Protein AF-A0AA36IHM7-F1 (afdb_monomer_lite)

Organism: NCBI:txid2562239

InterPro domains:
  IPR002048 EF-hand domain [PS50222] (142-177)
  IPR011992 EF-hand domain pair [SSF47473] (140-311)
  IPR018247 EF-Hand 1, calcium-binding site [PS00018] (155-167)

Foldseek 3Di:
DDPPDPPPAPDDDDDDDDDDDPPDDDDPDDDDDDDDDDDDDDDDDDDDDDDDDDDDDDDDDDDDDDDPDDPDDDDDDDDDDDDDDDDDDDPPPPPPVVVVVLVVLLVLLLQLLCCLQVVDRDDDDPVCVVVVLVVQQADDLVSLLSLLVLVCQLPVVPLQWHFPCSQLVSQVPDPSSNVSSVSNCVNQPPPVVPPPDPPGSIHHPLNSRCSNRVNHDPVSSVVSVVSSVLSNCVVQFDDQFAADDPVVLVVLVVLVVVQPPVPPQKHALVSCPVSVNDDPVVSVVLCVPQVPVNPNIDGSLSSQLVSPDARHDSDPPDQWGQHPVRWIKGFWWADDDPDIDTGIHTPVVCVSCCVVRVTDD

Radius of gyration: 31.57 Å; chains: 1; bounding box: 84×69×86 Å

pLDDT: mean 78.58, std 24.58, range [28.08, 98.38]

Sequence (361 aa):
MCGTTLKSFTSATPRPHFEVDFERHYRPSSRRRKEREQGASPSRTSSKHINVSQAESPRGREGSRQTTTRLTAVSLPSPRDRARGKDFGRDLDSGEALKDDDEARRREACESLRTLVLGSSVEHSPEKEKEWIAQHRRGTEEEVETFCHCWCQMDVDADGDVDLDEFAGFFSKRKVDRLLGLRCVRYLMPRAGQAGGQAKAAVTKEEMMRLMWPHATTEDMDYMCTVFDHGRLRAIEVQPPKMLPRKRRNELLKCFDEMDRQNLGLVPYSDLIPAGVADQNMVKVLRDKYDKDSTGNFDKNAFLEMMAPLGYRAHPSVSRVVCKDGKEVRLVQWSKDHLHFEGWLSGRHYEKLKATYGFPE

Structure (mmCIF, N/CA/C/O backbone):
data_AF-A0AA36IHM7-F1
#
_entry.id   AF-A0AA36IHM7-F1
#
loop_
_atom_site.group_PDB
_atom_site.id
_atom_site.type_symbol
_atom_site.label_atom_id
_atom_site.label_alt_id
_atom_site.label_comp_id
_atom_site.label_asym_id
_atom_site.label_entity_id
_atom_site.label_seq_id
_atom_site.pdbx_PDB_ins_code
_atom_site.Cartn_x
_atom_site.Cartn_y
_atom_site.Cartn_z
_atom_site.occupancy
_atom_site.B_iso_or_equiv
_atom_site.auth_seq_id
_atom_site.auth_comp_id
_atom_site.auth_asym_id
_atom_site.auth_atom_id
_atom_site.pdbx_PDB_model_num
ATOM 1 N N . MET A 1 1 ? -34.054 3.169 40.473 1.00 33.09 1 MET A N 1
ATOM 2 C CA . MET A 1 1 ? -34.363 2.076 39.526 1.00 33.09 1 MET A CA 1
ATOM 3 C C . MET A 1 1 ? -34.809 2.695 38.205 1.00 33.09 1 MET A C 1
ATOM 5 O O . MET A 1 1 ? -35.988 2.970 38.039 1.00 33.09 1 MET A O 1
ATOM 9 N N . CYS A 1 2 ? -33.873 2.990 37.299 1.00 33.06 2 CYS A N 1
ATOM 10 C CA . CYS A 1 2 ? -34.186 3.434 35.936 1.00 33.06 2 CYS A CA 1
ATOM 11 C C . CYS A 1 2 ? -34.023 2.232 35.002 1.00 33.06 2 CYS A C 1
ATOM 13 O O . CYS A 1 2 ? -32.910 1.812 34.712 1.00 33.06 2 CYS A O 1
ATOM 15 N N . GLY A 1 3 ? -35.143 1.630 34.601 1.00 34.72 3 GLY A N 1
ATOM 16 C CA . GLY A 1 3 ? -35.192 0.437 33.755 1.00 34.72 3 GLY A CA 1
ATOM 17 C C . GLY A 1 3 ? -35.092 0.748 32.262 1.00 34.72 3 GLY A C 1
ATOM 18 O O . GLY A 1 3 ? -35.997 0.396 31.510 1.00 34.72 3 GLY A O 1
ATOM 19 N N . THR A 1 4 ? -34.014 1.386 31.808 1.00 38.53 4 THR A N 1
ATOM 20 C CA . THR A 1 4 ? -33.692 1.443 30.373 1.00 38.53 4 THR A CA 1
ATOM 21 C C . THR A 1 4 ? -32.928 0.182 29.993 1.00 38.53 4 THR A C 1
ATOM 23 O O . THR A 1 4 ? -31.716 0.086 30.140 1.00 38.53 4 THR A O 1
ATOM 26 N N . THR A 1 5 ? -33.670 -0.829 29.552 1.00 40.38 5 THR A N 1
ATOM 27 C CA . THR A 1 5 ? -33.124 -2.103 29.086 1.00 40.38 5 THR A CA 1
ATOM 28 C C . THR A 1 5 ? -32.370 -1.907 27.770 1.00 40.38 5 THR A C 1
ATOM 30 O O . THR A 1 5 ? -32.958 -1.585 26.740 1.00 40.38 5 THR A O 1
ATOM 33 N N . LEU A 1 6 ? -31.063 -2.174 27.787 1.00 44.66 6 LEU A N 1
ATOM 34 C CA . LEU A 1 6 ? -30.143 -2.171 26.639 1.00 44.66 6 LEU A CA 1
ATOM 35 C C . LEU A 1 6 ? -30.390 -3.335 25.644 1.00 44.66 6 LEU A C 1
ATOM 37 O O . LEU A 1 6 ? -29.486 -3.778 24.942 1.00 44.66 6 LEU A O 1
ATOM 41 N N . LYS A 1 7 ? -31.618 -3.869 25.578 1.00 43.97 7 LYS A N 1
ATOM 42 C CA . LYS A 1 7 ? -31.957 -5.117 24.866 1.00 43.97 7 LYS A CA 1
ATOM 43 C C . LYS A 1 7 ? -32.088 -4.983 23.341 1.00 43.97 7 LYS A C 1
ATOM 45 O O . LYS A 1 7 ? -32.361 -5.975 22.678 1.00 43.97 7 LYS A O 1
ATOM 50 N N . SER A 1 8 ? -31.893 -3.802 22.756 1.00 37.00 8 SER A N 1
ATOM 51 C CA . SER A 1 8 ? -32.096 -3.580 21.313 1.00 37.00 8 SER A CA 1
ATOM 52 C C . SER A 1 8 ? -30.832 -3.672 20.446 1.00 37.00 8 SER A C 1
ATOM 54 O O . SER A 1 8 ? -30.910 -3.384 19.253 1.00 37.00 8 SER A O 1
ATOM 56 N N . PHE A 1 9 ? -29.675 -4.081 20.985 1.00 43.66 9 PHE A N 1
ATOM 57 C CA . PHE A 1 9 ? -28.399 -3.961 20.262 1.00 43.66 9 PHE A CA 1
ATOM 58 C C . PHE A 1 9 ? -27.784 -5.245 19.668 1.00 43.66 9 PHE A C 1
ATOM 60 O O . PHE A 1 9 ? -26.789 -5.115 18.959 1.00 43.66 9 PHE A O 1
ATOM 67 N N . THR A 1 10 ? -28.345 -6.451 19.850 1.00 37.66 10 THR A N 1
ATOM 68 C CA . THR A 1 10 ? -27.622 -7.699 19.483 1.00 37.66 10 THR A CA 1
ATOM 69 C C . THR A 1 10 ? -28.331 -8.714 18.573 1.00 37.66 10 THR A C 1
ATOM 71 O O . THR A 1 10 ? -27.758 -9.768 18.315 1.00 37.66 10 THR A O 1
ATOM 74 N N . SER A 1 11 ? -29.498 -8.435 17.979 1.00 34.78 11 SER A N 1
ATOM 75 C CA . SER A 1 11 ? -30.131 -9.384 17.036 1.00 34.78 11 SER A CA 1
ATOM 76 C C . SER A 1 11 ? -30.071 -8.920 15.573 1.00 34.78 11 SER A C 1
ATOM 78 O O . SER A 1 11 ? -31.078 -8.517 14.991 1.00 34.78 11 SER A O 1
ATOM 80 N N . ALA A 1 12 ? -28.892 -8.992 14.956 1.00 33.34 12 ALA A N 1
ATOM 81 C CA . ALA A 1 12 ? -28.772 -9.021 13.498 1.00 33.34 12 ALA A CA 1
ATOM 82 C C . ALA A 1 12 ? -28.274 -10.411 13.088 1.00 33.34 12 ALA A C 1
ATOM 84 O O . ALA A 1 12 ? -27.084 -10.706 13.156 1.00 33.34 12 ALA A O 1
ATOM 85 N N . THR A 1 13 ? -29.203 -11.282 12.696 1.00 36.09 13 THR A N 1
ATOM 86 C CA . THR A 1 13 ? -28.890 -12.533 12.000 1.00 36.09 13 THR A CA 1
ATOM 87 C C . THR A 1 13 ? -28.148 -12.226 10.691 1.00 36.09 13 THR A C 1
ATOM 89 O O . THR A 1 13 ? -28.481 -11.243 10.018 1.00 36.09 13 THR A O 1
ATOM 92 N N . PRO A 1 14 ? -27.142 -13.032 10.307 1.00 32.44 14 PRO A N 1
ATOM 93 C CA . PRO A 1 14 ? -26.397 -12.815 9.073 1.00 32.44 14 PRO A CA 1
ATOM 94 C C . PRO A 1 14 ? -27.340 -12.949 7.870 1.00 32.44 14 PRO A C 1
ATOM 96 O O . PRO A 1 14 ? -27.973 -13.985 7.668 1.00 32.44 14 PRO A O 1
ATOM 99 N N . ARG A 1 15 ? -27.465 -11.876 7.079 1.00 34.03 15 ARG A N 1
ATOM 100 C CA . ARG A 1 15 ? -28.175 -11.917 5.795 1.00 34.03 15 ARG A CA 1
ATOM 101 C C . ARG A 1 15 ? -27.312 -12.664 4.770 1.00 34.03 15 ARG A C 1
ATOM 103 O O . ARG A 1 15 ? -26.104 -12.430 4.750 1.00 34.03 15 ARG A O 1
ATOM 110 N N . PRO A 1 16 ? -27.903 -13.507 3.904 1.00 30.12 16 PRO A N 1
ATOM 111 C CA . PRO A 1 16 ? -27.169 -14.139 2.818 1.00 30.12 16 PRO A CA 1
ATOM 112 C C . PRO A 1 16 ? -26.578 -13.068 1.893 1.00 30.12 16 PRO A C 1
ATOM 114 O O . PRO A 1 16 ? -27.253 -12.117 1.488 1.00 30.12 16 PRO A O 1
ATOM 117 N N . HIS A 1 17 ? -25.284 -13.220 1.637 1.00 32.84 17 HIS A N 1
ATOM 118 C CA . HIS A 1 17 ? -24.440 -12.311 0.879 1.00 32.84 17 HIS A CA 1
ATOM 119 C C . HIS A 1 17 ? -24.797 -12.404 -0.612 1.00 32.84 17 HIS A C 1
ATOM 121 O O . HIS A 1 17 ? -24.557 -13.431 -1.240 1.00 32.84 17 HIS A O 1
ATOM 127 N N . PHE A 1 18 ? -25.382 -11.347 -1.178 1.00 29.69 18 PHE A N 1
ATOM 128 C CA . PHE A 1 18 ? -25.436 -11.170 -2.630 1.00 29.69 18 PHE A CA 1
ATOM 129 C C . PHE A 1 18 ? -24.104 -10.561 -3.074 1.00 29.69 18 PHE A C 1
ATOM 131 O O . PHE A 1 18 ? -23.756 -9.463 -2.639 1.00 29.69 18 PHE A O 1
ATOM 138 N N . GLU A 1 19 ? -23.354 -11.284 -3.907 1.00 28.08 19 GLU A N 1
ATOM 139 C CA . GLU A 1 19 ? -22.200 -10.744 -4.629 1.00 28.08 19 GLU A CA 1
ATOM 140 C C . GLU A 1 19 ? -22.645 -9.541 -5.464 1.00 28.08 19 GLU A C 1
ATOM 142 O O . GLU A 1 19 ? -23.445 -9.659 -6.392 1.00 28.08 19 GLU A O 1
ATOM 147 N N . VAL A 1 20 ? -22.146 -8.361 -5.098 1.00 32.25 20 VAL A N 1
ATOM 148 C CA . VAL A 1 20 ? -22.249 -7.164 -5.926 1.00 32.25 20 VAL A CA 1
ATOM 149 C C . VAL A 1 20 ? -20.953 -7.071 -6.713 1.00 32.25 20 VAL A C 1
ATOM 151 O O . VAL A 1 20 ? -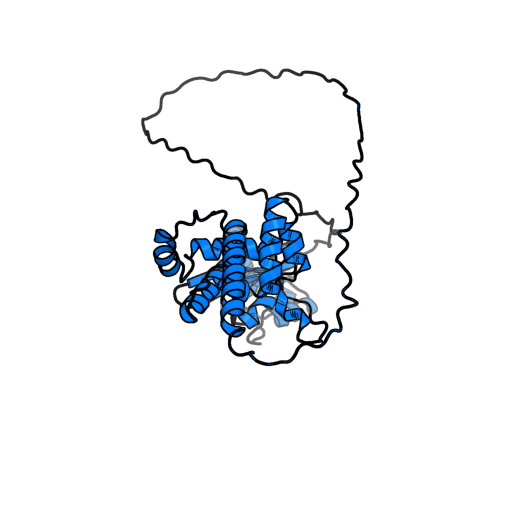19.900 -6.754 -6.163 1.00 32.25 20 VAL A O 1
ATOM 154 N N . ASP A 1 21 ? -21.066 -7.387 -7.994 1.00 31.94 21 ASP A N 1
ATOM 155 C CA . ASP A 1 21 ? -20.002 -7.357 -8.986 1.00 31.94 21 ASP A CA 1
ATOM 156 C C . ASP A 1 21 ? -19.483 -5.914 -9.160 1.00 31.94 21 ASP A C 1
ATOM 158 O O . ASP A 1 21 ? -20.173 -5.032 -9.685 1.00 31.94 21 ASP A O 1
ATOM 162 N N . PHE A 1 22 ? -18.292 -5.636 -8.620 1.00 32.12 22 PHE A N 1
ATOM 163 C CA . PHE A 1 22 ? -17.720 -4.285 -8.503 1.00 32.12 22 PHE A CA 1
ATOM 164 C C . PHE A 1 22 ? -16.892 -3.869 -9.737 1.00 32.12 22 PHE A C 1
ATOM 166 O O . PHE A 1 22 ? -16.253 -2.817 -9.741 1.00 32.12 22 PHE A O 1
ATOM 173 N N . GLU A 1 23 ? -16.917 -4.662 -10.810 1.00 34.34 23 GLU A N 1
ATOM 174 C CA . GLU A 1 23 ? -15.925 -4.612 -11.891 1.00 34.34 23 GLU A CA 1
ATOM 175 C C . GLU A 1 23 ? -16.139 -3.545 -12.987 1.00 34.34 23 GLU A C 1
ATOM 177 O O . GLU A 1 23 ? -15.442 -3.559 -13.999 1.00 34.34 23 GLU A O 1
ATOM 182 N N . ARG A 1 24 ? -17.085 -2.596 -12.862 1.00 32.41 24 ARG A N 1
ATOM 183 C CA . ARG A 1 24 ? -17.490 -1.783 -14.040 1.00 32.41 24 ARG A CA 1
ATOM 184 C C . ARG A 1 24 ? -17.301 -0.275 -14.053 1.00 32.41 24 ARG A C 1
ATOM 186 O O . ARG A 1 24 ? -17.578 0.307 -15.100 1.00 32.41 24 ARG A O 1
ATOM 193 N N . HIS A 1 25 ? -16.810 0.397 -13.014 1.00 35.09 25 HIS A N 1
ATOM 194 C CA . HIS A 1 25 ? -16.729 1.867 -13.084 1.00 35.09 25 HIS A CA 1
ATOM 195 C C . HIS A 1 25 ? -15.459 2.459 -12.472 1.00 35.09 25 HIS A C 1
ATOM 197 O O . HIS A 1 25 ? -15.503 3.116 -11.438 1.00 35.09 25 HIS A O 1
ATOM 203 N N . TYR A 1 26 ? -14.344 2.336 -13.196 1.00 30.42 26 TYR A N 1
ATOM 204 C CA . TYR A 1 26 ? -13.276 3.334 -13.132 1.00 30.42 26 TYR A CA 1
ATOM 205 C C . TYR A 1 26 ? -12.847 3.721 -14.554 1.00 30.42 26 TYR A C 1
ATOM 207 O O . TYR A 1 26 ? -12.066 3.039 -15.212 1.00 30.42 26 TYR A O 1
ATOM 215 N N . ARG A 1 27 ? -13.423 4.813 -15.070 1.00 34.22 27 ARG A N 1
ATOM 216 C CA . ARG A 1 27 ? -12.877 5.544 -16.221 1.00 34.22 27 ARG A CA 1
ATOM 217 C C . ARG A 1 27 ? -12.169 6.781 -15.668 1.00 34.22 27 ARG A C 1
ATOM 219 O O . ARG A 1 27 ? -12.849 7.589 -15.037 1.00 34.22 27 ARG A O 1
ATOM 226 N N . PRO A 1 28 ? -10.869 6.988 -15.926 1.00 31.48 28 PRO A N 1
ATOM 227 C CA . PRO A 1 28 ? -10.228 8.250 -15.596 1.00 31.48 28 PRO A CA 1
ATOM 228 C C . PRO A 1 28 ? -10.812 9.341 -16.497 1.00 31.48 28 PRO A C 1
ATOM 230 O O . PRO A 1 28 ? -10.741 9.265 -17.726 1.00 31.48 28 PRO A O 1
ATOM 233 N N . SER A 1 29 ? -11.427 10.355 -15.894 1.00 31.47 29 SER A N 1
ATOM 234 C CA . SER A 1 29 ? -11.863 11.559 -16.592 1.00 31.47 29 SER A CA 1
ATOM 235 C C . SER A 1 29 ? -10.642 12.382 -16.997 1.00 31.47 29 SER A C 1
ATOM 237 O O . SER A 1 29 ? -10.010 13.040 -16.172 1.00 31.47 29 SER A O 1
ATOM 239 N N . SER A 1 30 ? -10.318 12.358 -18.284 1.00 33.88 30 SER A N 1
ATOM 240 C CA . SER A 1 30 ? -9.325 13.232 -18.896 1.00 33.88 30 SER A CA 1
ATOM 241 C C . SER A 1 30 ? -9.778 14.698 -18.873 1.00 33.88 30 SER A C 1
ATOM 243 O O . SER A 1 30 ? -10.864 15.013 -19.354 1.00 33.88 30 SER A O 1
ATOM 245 N N . ARG A 1 31 ? -8.893 15.575 -18.382 1.00 38.00 31 ARG A N 1
ATOM 246 C CA . ARG A 1 31 ? -8.696 16.992 -18.755 1.00 38.00 31 ARG A CA 1
ATOM 247 C C . ARG A 1 31 ? -9.946 17.832 -19.084 1.00 38.00 31 ARG A C 1
ATOM 249 O O . ARG A 1 31 ? -10.469 17.796 -20.196 1.00 38.00 31 ARG A O 1
ATOM 256 N N . ARG A 1 32 ? -10.239 18.810 -18.219 1.00 34.19 32 ARG A N 1
ATOM 257 C CA . ARG A 1 32 ? -10.740 20.127 -18.656 1.00 34.19 32 ARG A CA 1
ATOM 258 C C . ARG A 1 32 ? -9.977 21.250 -17.956 1.00 34.19 32 ARG A C 1
ATOM 260 O O . ARG A 1 32 ? -10.276 21.625 -16.832 1.00 34.19 32 ARG A O 1
ATOM 267 N N . ARG A 1 33 ? -8.999 21.796 -18.680 1.00 40.41 33 ARG A N 1
ATOM 268 C CA . ARG A 1 33 ? -8.431 23.128 -18.466 1.00 40.41 33 ARG A CA 1
ATOM 269 C C . ARG A 1 33 ? -9.394 24.138 -19.092 1.00 40.41 33 ARG A C 1
ATOM 271 O O . ARG A 1 33 ? -9.610 24.076 -20.301 1.00 40.41 33 ARG A O 1
ATOM 278 N N . LYS A 1 34 ? -9.954 25.056 -18.302 1.00 46.81 34 LYS A N 1
ATOM 279 C CA . LYS A 1 34 ? -10.271 26.409 -18.779 1.00 46.81 34 LYS A CA 1
ATOM 280 C C . LYS A 1 34 ? -10.376 27.377 -17.604 1.00 46.81 34 LYS A C 1
ATOM 282 O O . LYS A 1 34 ? -11.273 27.265 -16.775 1.00 46.81 34 LYS A O 1
ATOM 287 N N . GLU A 1 35 ? -9.428 28.302 -17.578 1.00 44.88 35 GLU A N 1
ATOM 288 C CA . GLU A 1 35 ? -9.433 29.533 -16.798 1.00 44.88 35 GLU A CA 1
ATOM 289 C C . GLU A 1 35 ? -10.701 30.351 -17.078 1.00 44.88 35 GLU A C 1
ATOM 291 O O . GLU A 1 35 ? -11.131 30.462 -18.232 1.00 44.88 35 GLU A O 1
ATOM 296 N N . ARG A 1 36 ? -11.236 30.998 -16.038 1.00 41.66 36 ARG A N 1
ATOM 297 C CA . ARG A 1 36 ? -11.612 32.413 -16.123 1.00 41.66 36 ARG A CA 1
ATOM 298 C C . ARG A 1 36 ? -11.785 33.010 -14.730 1.00 41.66 36 ARG A C 1
ATOM 300 O O . ARG A 1 36 ? -12.730 32.694 -14.014 1.00 41.66 36 ARG A O 1
ATOM 307 N N . GLU A 1 37 ? -10.864 33.901 -14.394 1.00 44.03 37 GLU A N 1
ATOM 308 C CA . GLU A 1 37 ? -11.078 34.977 -13.438 1.00 44.03 37 GLU A CA 1
ATOM 309 C C . GLU A 1 37 ? -12.235 35.867 -13.917 1.00 44.03 37 GLU A C 1
ATOM 311 O O . GLU A 1 37 ? -12.312 36.189 -15.105 1.00 44.03 37 GLU A O 1
ATOM 316 N N . GLN A 1 38 ? -13.121 36.249 -12.994 1.00 39.28 38 GLN A N 1
ATOM 317 C CA . GLN A 1 38 ? -13.704 37.592 -12.852 1.00 39.28 38 GLN A CA 1
ATOM 318 C C . GLN A 1 38 ? -14.753 37.556 -11.734 1.00 39.28 38 GLN A C 1
ATOM 320 O O . GLN A 1 38 ? -15.846 37.015 -11.891 1.00 39.28 38 GLN A O 1
ATOM 325 N N . GLY A 1 39 ? -14.396 38.135 -10.588 1.00 37.34 39 GLY A N 1
ATOM 326 C CA . GLY A 1 39 ? -15.333 38.469 -9.525 1.00 37.34 39 GLY A CA 1
ATOM 327 C C . GLY A 1 39 ? -15.962 39.834 -9.794 1.00 37.34 39 GLY A C 1
ATOM 328 O O . GLY A 1 39 ? -15.264 40.843 -9.793 1.00 37.34 39 GLY A O 1
ATOM 329 N N . ALA A 1 40 ? -17.276 39.860 -9.999 1.00 38.41 40 ALA A N 1
ATOM 330 C CA . ALA A 1 40 ? -18.121 41.034 -9.818 1.00 38.41 40 ALA A CA 1
ATOM 331 C C . ALA A 1 40 ? -19.524 40.579 -9.372 1.00 38.41 40 ALA A C 1
ATOM 333 O O . ALA A 1 40 ? -20.052 39.575 -9.843 1.00 38.41 40 ALA A O 1
ATOM 334 N N . SER A 1 41 ? -20.058 41.319 -8.404 1.00 42.66 41 SER A N 1
ATOM 335 C CA . SER A 1 41 ? -21.220 41.087 -7.535 1.00 42.66 41 SER A CA 1
ATOM 336 C C . SER A 1 41 ? -22.585 40.862 -8.233 1.00 42.66 41 SER A C 1
ATOM 338 O O . SER A 1 41 ? -22.720 41.084 -9.435 1.00 42.66 41 SER A O 1
ATOM 340 N N . PRO A 1 42 ? -23.629 40.422 -7.488 1.00 50.72 42 PRO A N 1
ATOM 341 C CA . PRO A 1 42 ? -24.803 39.765 -8.051 1.00 50.72 42 PRO A CA 1
ATOM 342 C C . PRO A 1 42 ? -25.928 40.741 -8.406 1.00 50.72 42 PRO A C 1
ATOM 344 O O . PRO A 1 42 ? -26.195 41.706 -7.689 1.00 50.72 42 PRO A O 1
ATOM 347 N N . SER A 1 43 ? -26.682 40.415 -9.457 1.00 38.91 43 SER A N 1
ATOM 348 C CA . SER A 1 43 ? -28.018 40.968 -9.680 1.00 38.91 43 SER A CA 1
ATOM 349 C C . SER A 1 43 ? -29.034 39.859 -9.965 1.00 38.91 43 SER A C 1
ATOM 351 O O . SER A 1 43 ? -28.790 38.901 -10.695 1.00 38.91 43 SER A O 1
ATOM 353 N N . ARG A 1 44 ? -30.176 40.003 -9.286 1.00 38.56 44 ARG A N 1
ATOM 354 C CA . ARG A 1 44 ? -31.447 39.284 -9.442 1.00 38.56 44 ARG A CA 1
ATOM 355 C C . ARG A 1 44 ? -31.837 39.116 -10.917 1.00 38.56 44 ARG A C 1
ATOM 357 O O . ARG A 1 44 ? -31.764 40.082 -11.664 1.00 38.56 44 ARG A O 1
ATOM 364 N N . THR A 1 45 ? -32.463 37.994 -11.275 1.00 34.00 45 THR A N 1
ATOM 365 C CA . THR A 1 45 ? -33.914 37.924 -11.573 1.00 34.00 45 THR A CA 1
ATOM 366 C C . THR A 1 45 ? -34.349 36.562 -12.137 1.00 34.00 45 THR A C 1
ATOM 368 O O . THR A 1 45 ? -33.671 35.948 -12.946 1.00 34.00 45 THR A O 1
ATOM 371 N N . SER A 1 46 ? -35.550 36.169 -11.699 1.00 33.12 46 SER A N 1
ATOM 372 C CA . SER A 1 46 ? -36.616 35.474 -12.434 1.00 33.12 46 SER A CA 1
ATOM 373 C C . SER A 1 46 ? -36.382 34.083 -13.039 1.00 33.12 46 SER A C 1
ATOM 375 O O . SER A 1 46 ? -35.823 33.915 -14.116 1.00 33.12 46 SER A O 1
ATOM 377 N N . SER A 1 47 ? -37.043 33.117 -12.397 1.00 35.72 47 SER A N 1
ATOM 378 C CA . SER A 1 47 ? -37.964 32.128 -12.972 1.00 35.72 47 SER A CA 1
ATOM 379 C C . SER A 1 47 ? -38.189 32.166 -14.488 1.00 35.72 47 SER A C 1
ATOM 381 O O . SER A 1 47 ? -38.618 33.192 -15.022 1.00 35.72 47 SER A O 1
ATOM 383 N N . LYS A 1 48 ? -38.104 30.989 -15.125 1.00 38.72 48 LYS A N 1
ATOM 384 C CA . LYS A 1 48 ? -39.097 30.527 -16.108 1.00 38.72 48 LYS A CA 1
ATOM 385 C C . LYS A 1 48 ? -39.003 29.019 -16.367 1.00 38.72 48 LYS A C 1
ATOM 387 O O . LYS A 1 48 ? -37.929 28.454 -16.530 1.00 38.72 48 LYS A O 1
ATOM 392 N N . HIS A 1 49 ? -40.195 28.430 -16.378 1.00 39.38 49 HIS A N 1
ATOM 393 C CA . HIS A 1 49 ? -40.592 27.105 -16.842 1.00 39.38 49 HIS A CA 1
ATOM 394 C C . HIS A 1 49 ? -39.890 26.642 -18.124 1.00 39.38 49 HIS A C 1
ATOM 396 O O . HIS A 1 49 ? -39.827 27.418 -19.076 1.00 39.38 49 HIS A O 1
ATOM 402 N N . ILE A 1 50 ? -39.537 25.351 -18.207 1.00 36.78 50 ILE A N 1
ATOM 403 C CA . ILE A 1 50 ? -39.449 24.632 -19.486 1.00 36.78 50 ILE A CA 1
ATOM 404 C C . ILE A 1 50 ? -40.125 23.260 -19.364 1.00 36.78 50 ILE A C 1
ATOM 406 O O . ILE A 1 50 ? -39.945 22.528 -18.393 1.00 36.78 50 ILE A O 1
ATOM 410 N N . ASN A 1 51 ? -40.949 23.005 -20.378 1.00 34.12 51 ASN A N 1
ATOM 411 C CA . ASN A 1 51 ? -41.872 21.903 -20.589 1.00 34.12 51 ASN A CA 1
ATOM 412 C C . ASN A 1 51 ? -41.216 20.526 -20.723 1.00 34.12 51 ASN A C 1
ATOM 414 O O . ASN A 1 51 ? -40.180 20.355 -21.361 1.00 34.12 51 ASN A O 1
ATOM 418 N N . VAL A 1 52 ? -41.957 19.542 -20.216 1.00 37.31 52 VAL A N 1
ATOM 419 C CA . VAL A 1 52 ? -41.894 18.125 -20.570 1.00 37.31 52 VAL A CA 1
ATOM 420 C C . VAL A 1 52 ? -42.494 17.945 -21.966 1.00 37.31 52 VAL A C 1
ATOM 422 O O . VAL A 1 52 ? -43.590 18.427 -22.245 1.00 37.31 52 VAL A O 1
ATOM 425 N N . SER A 1 53 ? -41.804 17.230 -22.850 1.00 38.25 53 SER A N 1
ATOM 426 C CA . SER A 1 53 ? -42.399 16.691 -24.073 1.00 38.25 53 SER A CA 1
ATOM 427 C C . SER A 1 53 ? -41.853 15.294 -24.324 1.00 38.25 53 SER A C 1
ATOM 429 O O . SER A 1 53 ? -40.646 15.081 -24.422 1.00 38.25 53 SER A O 1
ATOM 431 N N . GLN A 1 54 ? -42.795 14.355 -24.356 1.00 36.59 54 GLN A N 1
ATOM 432 C CA . GLN A 1 54 ? -42.645 12.984 -24.812 1.00 36.59 54 GLN A CA 1
ATOM 433 C C . GLN A 1 54 ? -42.292 12.969 -26.303 1.00 36.59 54 GLN A C 1
ATOM 435 O O . GLN A 1 54 ? -42.818 13.771 -27.072 1.00 36.59 54 GLN A O 1
ATOM 440 N N . ALA A 1 55 ? -41.463 12.013 -26.711 1.00 37.91 55 ALA A N 1
ATOM 441 C CA . ALA A 1 55 ? -41.377 11.580 -28.096 1.00 37.91 55 ALA A CA 1
ATOM 442 C C . ALA A 1 55 ? -41.150 10.068 -28.131 1.00 37.91 55 ALA A C 1
ATOM 444 O O . ALA A 1 55 ? -40.317 9.519 -27.407 1.00 37.91 55 ALA A O 1
ATOM 445 N N . GLU A 1 56 ? -41.973 9.425 -28.948 1.00 35.62 56 GLU A N 1
ATOM 446 C CA . GLU A 1 56 ? -42.060 7.996 -29.183 1.00 35.62 56 GLU A CA 1
ATOM 447 C C . GLU A 1 56 ? -40.923 7.458 -30.075 1.00 35.62 56 GLU A C 1
ATOM 449 O O . GLU A 1 56 ? -40.224 8.191 -30.769 1.00 35.62 56 GLU A O 1
ATOM 454 N N . SER A 1 57 ? -40.797 6.130 -30.005 1.00 36.78 57 SER A N 1
ATOM 455 C CA . SER A 1 57 ? -40.081 5.136 -30.829 1.00 36.78 57 SER A CA 1
ATOM 456 C C . SER A 1 57 ? -39.735 5.498 -32.295 1.00 36.78 57 SER A C 1
ATOM 458 O O . SER A 1 57 ? -40.481 6.229 -32.941 1.00 36.78 57 SER A O 1
ATOM 460 N N . PRO A 1 58 ? -38.706 4.857 -32.904 1.00 54.53 58 PRO A N 1
ATOM 461 C CA . PRO A 1 58 ? -38.978 3.536 -33.486 1.00 54.53 58 PRO A CA 1
ATOM 462 C C . PRO A 1 58 ? -37.842 2.496 -33.459 1.00 54.53 58 PRO A C 1
ATOM 464 O O . PRO A 1 58 ? -36.652 2.769 -33.324 1.00 54.53 58 PRO A O 1
ATOM 467 N N . ARG A 1 59 ? -38.306 1.258 -33.654 1.00 48.47 59 ARG A N 1
ATOM 468 C CA . ARG A 1 59 ? -37.595 0.008 -33.941 1.00 48.47 59 ARG A CA 1
ATOM 469 C C . ARG A 1 59 ? -36.546 0.157 -35.052 1.00 48.47 59 ARG A C 1
ATOM 471 O O . ARG A 1 59 ? -36.849 0.689 -36.115 1.00 48.47 59 ARG A O 1
ATOM 478 N N . GLY A 1 60 ? -35.380 -0.459 -34.850 1.00 37.38 60 GLY A N 1
ATOM 479 C CA . GLY A 1 60 ? -34.358 -0.685 -35.874 1.00 37.38 60 GLY A CA 1
ATOM 480 C C . GLY A 1 60 ? -33.679 -2.036 -35.656 1.00 37.38 60 GLY A C 1
ATOM 481 O O . GLY A 1 60 ? -33.172 -2.317 -34.576 1.00 37.38 60 GLY A O 1
ATOM 482 N N . ARG A 1 61 ? -33.770 -2.883 -36.676 1.00 42.56 61 ARG A N 1
ATOM 483 C CA . ARG A 1 61 ? -33.333 -4.280 -36.790 1.00 42.56 61 ARG A CA 1
ATOM 484 C C . ARG A 1 61 ? -31.930 -4.300 -37.435 1.00 42.56 61 ARG A C 1
ATOM 486 O O . ARG A 1 61 ? -31.572 -3.318 -38.069 1.00 42.56 61 ARG A O 1
ATOM 493 N N . GLU A 1 62 ? -31.244 -5.450 -37.370 1.00 35.00 62 GLU A N 1
ATOM 494 C CA . GLU A 1 62 ? -30.021 -5.828 -38.133 1.00 35.00 62 GLU A CA 1
ATOM 495 C C . GLU A 1 62 ? -28.678 -5.370 -37.528 1.00 35.00 62 GLU A C 1
ATOM 497 O O . GLU A 1 62 ? -28.547 -4.269 -37.024 1.00 35.00 62 GLU A O 1
ATOM 502 N N . GLY A 1 63 ? -27.596 -6.148 -37.512 1.00 34.28 63 GLY A N 1
ATOM 503 C CA . GLY A 1 63 ? -27.340 -7.514 -37.947 1.00 34.28 63 GLY A CA 1
ATOM 504 C C . GLY A 1 63 ? -26.013 -7.965 -37.321 1.00 34.28 63 GLY A C 1
ATOM 505 O O . GLY A 1 63 ? -25.045 -7.208 -37.258 1.00 34.28 63 GLY A O 1
ATOM 506 N N . SER A 1 64 ? -25.986 -9.195 -36.815 1.00 41.34 64 SER A N 1
ATOM 507 C CA . SER A 1 64 ? -24.802 -9.823 -36.229 1.00 41.34 64 SER A CA 1
ATOM 508 C C . SER A 1 64 ? -23.835 -10.220 -37.348 1.00 41.34 64 SER A C 1
ATOM 510 O O . SER A 1 64 ? -24.108 -11.150 -38.105 1.00 41.34 64 SER A O 1
ATOM 512 N N . ARG A 1 65 ? -22.712 -9.504 -37.485 1.00 38.97 65 ARG A N 1
ATOM 513 C CA . ARG A 1 65 ? -21.558 -9.937 -38.286 1.00 38.97 65 ARG A CA 1
ATOM 514 C C . ARG A 1 65 ? -20.456 -10.390 -37.337 1.00 38.97 65 ARG A C 1
ATOM 516 O O . ARG A 1 65 ? -19.712 -9.576 -36.800 1.00 38.97 65 ARG A O 1
ATOM 523 N N . GLN A 1 66 ? -20.353 -11.701 -37.149 1.00 34.62 66 GLN A N 1
ATOM 524 C CA . GLN A 1 66 ? -19.171 -12.333 -36.576 1.00 34.62 66 GLN A CA 1
ATOM 525 C C . GLN A 1 66 ? -18.050 -12.285 -37.621 1.00 34.62 66 GLN A C 1
ATOM 527 O O . GLN A 1 66 ? -18.034 -13.056 -38.577 1.00 34.62 66 GLN A O 1
ATOM 532 N N . THR A 1 67 ? -17.119 -11.347 -37.471 1.00 32.38 67 THR A N 1
ATOM 533 C CA . THR A 1 67 ? -15.838 -11.377 -38.180 1.00 32.38 67 THR A CA 1
ATOM 534 C C . THR A 1 67 ? -14.888 -12.298 -37.425 1.00 32.38 67 THR A C 1
ATOM 536 O O . THR A 1 67 ? -14.261 -11.900 -36.446 1.00 32.38 67 THR A O 1
ATOM 539 N N . THR A 1 68 ? -14.786 -13.547 -37.872 1.00 32.94 68 THR A N 1
ATOM 540 C CA . THR A 1 68 ? -13.713 -14.467 -37.485 1.00 32.94 68 THR A CA 1
ATOM 541 C C . THR A 1 68 ? -12.407 -14.003 -38.124 1.00 32.94 68 THR A C 1
ATOM 543 O O . THR A 1 68 ? -12.124 -14.300 -39.287 1.00 32.94 68 THR A O 1
ATOM 546 N N . THR A 1 69 ? -11.606 -13.250 -37.375 1.00 35.19 69 THR A N 1
ATOM 547 C CA . THR A 1 69 ? -10.251 -12.867 -37.781 1.00 35.19 69 THR A CA 1
ATOM 548 C C . THR A 1 69 ? -9.331 -14.073 -37.606 1.00 35.19 69 THR A C 1
ATOM 550 O O . THR A 1 69 ? -8.912 -14.412 -36.502 1.00 35.19 69 THR A O 1
ATOM 553 N N . ARG A 1 70 ? -9.051 -14.753 -38.719 1.00 34.25 70 ARG A N 1
ATOM 554 C CA . ARG A 1 70 ? -8.100 -15.863 -38.829 1.00 34.25 70 ARG A CA 1
ATOM 555 C C . ARG A 1 70 ? -6.688 -15.320 -38.562 1.00 34.25 70 ARG A C 1
ATOM 557 O O . ARG A 1 70 ? -6.153 -14.577 -39.380 1.00 34.25 70 ARG A O 1
ATOM 564 N N . LEU A 1 71 ? -6.096 -15.659 -37.417 1.00 36.00 71 LEU A N 1
ATOM 565 C CA . LEU A 1 71 ? -4.683 -15.400 -37.137 1.00 36.00 71 LEU A CA 1
ATOM 566 C C . LEU A 1 71 ? -3.841 -16.318 -38.033 1.00 36.00 71 LEU A C 1
ATOM 568 O O . LEU A 1 71 ? -3.799 -17.530 -37.838 1.00 36.00 71 LEU A O 1
ATOM 572 N N . THR A 1 72 ? -3.204 -15.742 -39.048 1.00 34.28 72 THR A N 1
ATOM 573 C CA . THR A 1 72 ? -2.163 -16.402 -39.841 1.00 34.28 72 THR A CA 1
ATOM 574 C C . THR A 1 72 ? -0.955 -16.672 -38.952 1.00 34.28 72 THR A C 1
ATOM 576 O O . THR A 1 72 ? -0.301 -15.739 -38.486 1.00 34.28 72 THR A O 1
ATOM 579 N N . ALA A 1 73 ? -0.676 -17.954 -38.718 1.00 37.03 73 ALA A N 1
ATOM 580 C CA . ALA A 1 73 ? 0.551 -18.429 -38.102 1.00 37.03 73 ALA A CA 1
ATOM 581 C C . ALA A 1 73 ? 1.757 -17.981 -38.943 1.00 37.03 73 ALA A C 1
ATOM 583 O O . ALA A 1 73 ? 1.861 -18.301 -40.126 1.00 37.03 73 ALA A O 1
ATOM 584 N N . VAL A 1 74 ? 2.656 -17.216 -38.328 1.00 36.59 74 VAL A N 1
ATOM 585 C CA . VAL A 1 74 ? 3.959 -16.876 -38.899 1.00 36.59 74 VAL A CA 1
ATOM 586 C C . VAL A 1 74 ? 4.860 -18.092 -38.690 1.00 36.59 74 VAL A C 1
ATOM 588 O O . VAL A 1 74 ? 5.293 -18.358 -37.571 1.00 36.59 74 VAL A O 1
ATOM 591 N N . SER A 1 75 ? 5.097 -18.866 -39.753 1.00 34.00 75 SER A N 1
ATOM 592 C CA . SER A 1 75 ? 6.082 -19.951 -39.754 1.00 34.00 75 SER A CA 1
ATOM 593 C C . SER A 1 75 ? 7.486 -19.378 -39.578 1.00 34.00 75 SER A C 1
ATOM 595 O O . SER A 1 75 ? 7.990 -18.665 -40.445 1.00 34.00 75 SER A O 1
ATOM 597 N N . LEU A 1 76 ? 8.119 -19.718 -38.457 1.00 38.50 76 LEU A N 1
ATOM 598 C CA . LEU A 1 76 ? 9.550 -19.533 -38.247 1.00 38.50 76 LEU A CA 1
ATOM 599 C C . LEU A 1 76 ? 10.329 -20.543 -39.114 1.00 38.50 76 LEU A C 1
ATOM 601 O O . LEU A 1 76 ? 9.941 -21.714 -39.167 1.00 38.50 76 LEU A O 1
ATOM 605 N N . PRO A 1 77 ? 11.411 -20.128 -39.796 1.00 37.53 77 PRO A N 1
ATOM 606 C CA . PRO A 1 77 ? 12.237 -21.037 -40.580 1.00 37.53 77 PRO A CA 1
ATOM 607 C C . PRO A 1 77 ? 12.974 -22.034 -39.674 1.00 37.53 77 PRO A C 1
ATOM 609 O O . PRO A 1 77 ? 13.610 -21.661 -38.689 1.00 37.53 77 PRO A O 1
ATOM 612 N N . SER A 1 78 ? 12.871 -23.317 -40.028 1.00 43.25 78 SER A N 1
ATOM 613 C CA . SER A 1 78 ? 13.545 -24.432 -39.359 1.00 43.25 78 SER A CA 1
ATOM 614 C C . SER A 1 78 ? 15.049 -24.431 -39.684 1.00 43.25 78 SER A C 1
ATOM 616 O O . SER A 1 78 ? 15.401 -24.381 -40.865 1.00 43.25 78 SER A O 1
ATOM 618 N N . PRO A 1 79 ? 15.948 -24.502 -38.684 1.00 47.34 79 PRO A N 1
ATOM 619 C CA . PRO A 1 79 ? 17.385 -24.506 -38.907 1.00 47.34 79 PRO A CA 1
ATOM 620 C C . PRO A 1 79 ? 17.892 -25.946 -39.036 1.00 47.34 79 PRO A C 1
ATOM 622 O O . PRO A 1 79 ? 18.290 -26.572 -38.054 1.00 47.34 79 PRO A O 1
ATOM 625 N N . ARG A 1 80 ? 17.902 -26.486 -40.256 1.00 53.38 80 ARG A N 1
ATOM 626 C CA . ARG A 1 80 ? 18.750 -27.631 -40.603 1.00 53.38 80 ARG A CA 1
ATOM 627 C C . ARG A 1 80 ? 19.435 -27.371 -41.940 1.00 53.38 80 ARG A C 1
ATOM 629 O O . ARG A 1 80 ? 18.834 -26.823 -42.853 1.00 53.38 80 ARG A O 1
ATOM 636 N N . ASP A 1 81 ? 20.704 -27.765 -41.982 1.00 51.59 81 ASP A N 1
ATOM 637 C CA . ASP A 1 81 ? 21.593 -27.849 -43.145 1.00 51.59 81 ASP A CA 1
ATOM 638 C C . ASP A 1 81 ? 22.437 -26.618 -43.498 1.00 51.59 81 ASP A C 1
ATOM 640 O O . ASP A 1 81 ? 22.347 -26.062 -44.589 1.00 51.59 81 ASP A O 1
ATOM 644 N N . ARG A 1 82 ? 23.397 -26.286 -42.620 1.00 47.81 82 ARG A N 1
ATOM 645 C CA . ARG A 1 82 ? 24.713 -25.767 -43.050 1.00 47.81 82 ARG A CA 1
ATOM 646 C C . ARG A 1 82 ? 25.849 -26.305 -42.179 1.00 47.81 82 ARG A C 1
ATOM 648 O O . ARG A 1 82 ? 26.394 -25.604 -41.337 1.00 47.81 82 ARG A O 1
ATOM 655 N N . ALA A 1 83 ? 26.241 -27.549 -42.437 1.00 57.53 83 ALA A N 1
ATOM 656 C CA . ALA A 1 83 ? 27.557 -28.057 -42.069 1.00 57.53 83 ALA A CA 1
ATOM 657 C C . ALA A 1 83 ? 28.500 -27.876 -43.269 1.00 57.53 83 ALA A C 1
ATOM 659 O O . ALA A 1 83 ? 28.504 -28.678 -44.201 1.00 57.53 83 ALA A O 1
ATOM 660 N N . ARG A 1 84 ? 29.288 -26.798 -43.276 1.00 57.97 84 ARG A N 1
ATOM 661 C CA . ARG A 1 84 ? 30.485 -26.708 -44.121 1.00 57.97 84 ARG A CA 1
ATOM 662 C C . ARG A 1 84 ? 31.555 -25.951 -43.352 1.00 57.97 84 ARG A C 1
ATOM 664 O O . ARG A 1 84 ? 31.439 -24.746 -43.150 1.00 57.97 84 ARG A O 1
ATOM 671 N N . GLY A 1 85 ? 32.541 -26.712 -42.881 1.00 54.91 85 GLY A N 1
ATOM 672 C CA . GLY A 1 85 ? 33.686 -26.214 -42.137 1.00 54.91 85 GLY A CA 1
ATOM 673 C C . GLY A 1 85 ? 34.424 -25.140 -42.922 1.00 54.91 85 GLY A C 1
ATOM 674 O O . GLY A 1 85 ? 34.704 -25.299 -44.113 1.00 54.91 85 GLY A O 1
ATOM 675 N N . LYS A 1 86 ? 34.705 -24.035 -42.239 1.00 57.56 86 LYS A N 1
ATOM 676 C CA . LYS A 1 86 ? 35.651 -23.028 -42.686 1.00 57.56 86 LYS A CA 1
ATOM 677 C C . LYS A 1 86 ? 36.458 -22.604 -41.469 1.00 57.56 86 LYS A C 1
ATOM 679 O O . LYS A 1 86 ? 35.882 -22.277 -40.436 1.00 57.56 86 LYS A O 1
ATOM 684 N N . ASP A 1 87 ? 37.767 -22.731 -41.626 1.00 54.59 87 ASP A N 1
ATOM 685 C CA . ASP A 1 87 ? 38.794 -22.579 -40.609 1.00 54.59 87 ASP A CA 1
ATOM 686 C C . ASP A 1 87 ? 38.647 -21.321 -39.749 1.00 54.59 87 ASP A C 1
ATOM 688 O O . ASP A 1 87 ? 38.512 -20.200 -40.245 1.00 54.59 87 ASP A O 1
ATOM 692 N N . PHE A 1 88 ? 38.725 -21.577 -38.444 1.00 53.78 88 PHE A N 1
ATOM 693 C CA . PHE A 1 88 ? 38.830 -20.640 -37.337 1.00 53.78 88 PHE A CA 1
ATOM 694 C C . PHE A 1 88 ? 40.184 -19.932 -37.392 1.00 53.78 88 PHE A C 1
ATOM 696 O O . PHE A 1 88 ? 41.225 -20.514 -37.092 1.00 53.78 88 PHE A O 1
ATOM 703 N N . GLY A 1 89 ? 40.174 -18.663 -37.782 1.00 54.03 89 GLY A N 1
ATOM 704 C CA . GLY A 1 89 ? 41.392 -17.873 -37.871 1.00 54.03 89 GLY A CA 1
ATOM 705 C C . GLY A 1 89 ? 41.123 -16.379 -37.941 1.00 54.03 89 GLY A C 1
ATOM 706 O O . GLY A 1 89 ? 41.624 -15.749 -38.867 1.00 54.03 89 GLY A O 1
ATOM 707 N N . ARG A 1 90 ? 40.299 -15.843 -37.021 1.00 56.16 90 ARG A N 1
ATOM 708 C CA . ARG A 1 90 ? 40.234 -14.430 -36.560 1.00 56.16 90 ARG A CA 1
ATOM 709 C C . ARG A 1 90 ? 38.968 -14.214 -35.706 1.00 56.16 90 ARG A C 1
ATOM 711 O O . ARG A 1 90 ? 37.987 -13.669 -36.193 1.00 56.16 90 ARG A O 1
ATOM 718 N N . ASP A 1 91 ? 39.006 -14.607 -34.433 1.00 54.88 91 ASP A N 1
ATOM 719 C CA . ASP A 1 91 ? 37.885 -14.446 -33.482 1.00 54.88 91 ASP A CA 1
ATOM 720 C C . ASP A 1 91 ? 38.262 -13.540 -32.297 1.00 54.88 91 ASP A C 1
ATOM 722 O O . ASP A 1 91 ? 38.221 -13.952 -31.140 1.00 54.88 91 ASP A O 1
ATOM 726 N N . LEU A 1 92 ? 38.685 -12.301 -32.571 1.00 61.06 92 LEU A N 1
ATOM 727 C CA . LEU A 1 92 ? 38.943 -11.299 -31.521 1.00 61.06 92 LEU A CA 1
ATOM 728 C C . LEU A 1 92 ? 38.184 -9.975 -31.718 1.00 61.06 92 LEU A C 1
ATOM 730 O O . LEU A 1 92 ? 38.347 -9.076 -30.904 1.00 61.06 92 LEU A O 1
ATOM 734 N N . ASP A 1 93 ? 37.313 -9.875 -32.729 1.00 62.00 93 ASP A N 1
ATOM 735 C CA . ASP A 1 93 ? 36.589 -8.632 -33.067 1.00 62.00 93 ASP A CA 1
ATOM 736 C C . ASP A 1 93 ? 35.051 -8.751 -32.954 1.00 62.00 93 ASP A C 1
ATOM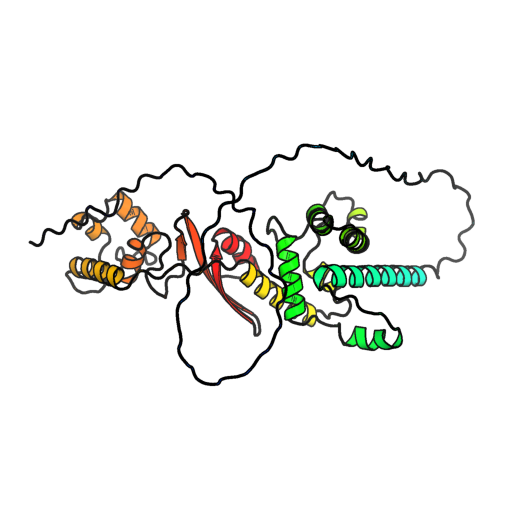 738 O O . ASP A 1 93 ? 34.299 -7.836 -33.271 1.00 62.00 93 ASP A O 1
ATOM 742 N N . SER A 1 94 ? 34.531 -9.887 -32.474 1.00 69.62 94 SER A N 1
ATOM 743 C CA . SER A 1 94 ? 33.080 -10.122 -32.348 1.00 69.62 94 SER A CA 1
ATOM 744 C C . SER A 1 94 ? 32.447 -9.496 -31.096 1.00 69.62 94 SER A C 1
ATOM 746 O O . SER A 1 94 ? 31.228 -9.537 -30.937 1.00 69.62 94 SER A O 1
ATOM 748 N N . GLY A 1 95 ? 33.253 -8.952 -30.180 1.00 74.50 95 GLY A N 1
ATOM 749 C CA . GLY A 1 95 ? 32.786 -8.444 -28.887 1.00 74.50 95 GLY A CA 1
ATOM 750 C C . GLY A 1 95 ? 32.177 -7.041 -28.928 1.00 74.50 95 GLY A C 1
ATOM 751 O O . GLY A 1 95 ? 31.278 -6.764 -28.139 1.00 74.50 95 GLY A O 1
ATOM 752 N N . GLU A 1 96 ? 32.641 -6.160 -29.819 1.00 80.88 96 GLU A N 1
ATOM 753 C CA . GLU A 1 96 ? 32.138 -4.777 -29.905 1.00 80.88 96 GLU A CA 1
ATOM 754 C C . GLU A 1 96 ? 30.787 -4.711 -30.622 1.00 80.88 96 GLU A C 1
ATOM 756 O O . GLU A 1 96 ? 29.834 -4.158 -30.080 1.00 80.88 96 GLU A O 1
ATOM 761 N N . ALA A 1 97 ? 30.646 -5.404 -31.755 1.00 82.50 97 ALA A N 1
ATOM 762 C CA . ALA A 1 97 ? 29.394 -5.430 -32.514 1.00 82.50 97 ALA A CA 1
ATOM 763 C C . ALA A 1 97 ? 28.193 -5.972 -31.707 1.00 82.50 97 ALA A C 1
ATOM 765 O O . ALA A 1 97 ? 27.061 -5.535 -31.906 1.00 82.50 97 ALA A O 1
ATOM 766 N N . LEU A 1 98 ? 28.424 -6.909 -30.777 1.00 84.56 98 LEU A N 1
ATOM 767 C CA . LEU A 1 98 ? 27.371 -7.429 -29.896 1.00 84.56 98 LEU A CA 1
ATOM 768 C C . LEU A 1 98 ? 26.941 -6.422 -28.820 1.00 84.56 98 LEU A C 1
ATOM 770 O O . LEU A 1 98 ? 25.780 -6.440 -28.415 1.00 84.56 98 LEU A O 1
ATOM 774 N N . LYS A 1 99 ? 27.854 -5.558 -28.353 1.00 87.69 99 LYS A N 1
ATOM 775 C CA . LYS A 1 99 ? 27.536 -4.509 -27.372 1.00 87.69 99 LYS A CA 1
ATOM 776 C C . LYS A 1 99 ? 26.689 -3.410 -28.004 1.00 87.69 99 LYS A C 1
ATOM 778 O O . LYS A 1 99 ? 25.700 -3.007 -27.401 1.00 87.69 99 LYS A O 1
ATOM 783 N N . ASP A 1 100 ? 27.034 -3.001 -29.222 1.00 87.50 100 ASP A N 1
ATOM 784 C CA . ASP A 1 100 ? 26.295 -1.966 -29.949 1.00 87.50 100 ASP A CA 1
ATOM 785 C C . ASP A 1 100 ? 24.857 -2.408 -30.263 1.00 87.50 100 ASP A C 1
ATOM 787 O O . ASP A 1 100 ? 23.911 -1.637 -30.087 1.00 87.50 100 ASP A O 1
ATOM 791 N N . ASP A 1 101 ? 24.666 -3.669 -30.670 1.00 89.88 101 ASP A N 1
ATOM 792 C CA . ASP A 1 101 ? 23.332 -4.233 -30.919 1.00 89.88 101 ASP A CA 1
ATOM 793 C C . ASP A 1 101 ? 22.494 -4.351 -29.632 1.00 89.88 101 ASP A C 1
ATOM 795 O O . ASP A 1 101 ? 21.301 -4.038 -29.630 1.00 89.88 101 ASP A O 1
ATOM 799 N N . ASP A 1 102 ? 23.102 -4.768 -28.517 1.00 89.06 102 ASP A N 1
ATOM 800 C CA . ASP A 1 102 ? 22.415 -4.841 -27.223 1.00 89.06 102 ASP A CA 1
ATOM 801 C C . ASP A 1 102 ? 22.014 -3.451 -26.708 1.00 89.06 102 ASP A C 1
ATOM 803 O O . ASP A 1 102 ? 20.887 -3.251 -26.250 1.00 89.06 102 ASP A O 1
ATOM 807 N N . GLU A 1 103 ? 22.892 -2.458 -26.860 1.00 89.56 103 GLU A N 1
ATOM 808 C CA . GLU A 1 103 ? 22.607 -1.076 -26.488 1.00 89.56 103 GLU A CA 1
ATOM 809 C C . GLU A 1 103 ? 21.504 -0.458 -27.358 1.00 89.56 103 GLU A C 1
ATOM 811 O O . GLU A 1 103 ? 20.620 0.230 -26.837 1.00 89.56 103 GLU A O 1
ATOM 816 N N . ALA A 1 104 ? 21.494 -0.743 -28.663 1.00 90.69 104 ALA A N 1
ATOM 817 C CA . ALA A 1 104 ? 20.417 -0.331 -29.557 1.00 90.69 104 ALA A CA 1
ATOM 818 C C . ALA A 1 104 ? 19.071 -0.956 -29.153 1.00 90.69 104 ALA A C 1
ATOM 820 O O . ALA A 1 104 ? 18.067 -0.243 -29.054 1.00 90.69 104 ALA A O 1
ATOM 821 N N . ARG A 1 105 ? 19.052 -2.260 -28.838 1.00 92.56 105 ARG A N 1
ATOM 822 C CA . ARG A 1 105 ? 17.851 -2.958 -28.344 1.00 92.56 105 ARG A CA 1
ATOM 823 C C . ARG A 1 105 ? 17.370 -2.400 -27.006 1.00 92.56 105 ARG A C 1
ATOM 825 O O . ARG A 1 105 ? 16.168 -2.193 -26.831 1.00 92.56 105 ARG A O 1
ATOM 832 N N . ARG A 1 106 ? 18.290 -2.108 -26.081 1.00 93.00 106 ARG A N 1
ATOM 833 C CA . ARG A 1 106 ? 17.984 -1.461 -24.796 1.00 93.00 106 ARG A CA 1
ATOM 834 C C . ARG A 1 106 ? 17.344 -0.096 -24.999 1.00 93.00 106 ARG A C 1
ATOM 836 O O . ARG A 1 106 ? 16.341 0.201 -24.354 1.00 93.00 106 ARG A O 1
ATOM 843 N N . ARG A 1 107 ? 17.912 0.724 -25.888 1.00 91.00 107 ARG A N 1
ATOM 844 C CA . ARG A 1 107 ? 17.409 2.067 -26.203 1.00 91.00 107 ARG A CA 1
ATOM 845 C C . ARG A 1 107 ? 15.980 1.997 -26.755 1.00 91.00 107 ARG A C 1
ATOM 847 O O . ARG A 1 107 ? 15.091 2.639 -26.201 1.00 91.00 107 ARG A O 1
ATOM 854 N N . GLU A 1 108 ? 15.727 1.137 -27.744 1.00 93.19 108 GLU A N 1
ATOM 855 C CA . GLU A 1 108 ? 14.387 0.948 -28.330 1.00 93.19 108 GLU A CA 1
ATOM 856 C C . GLU A 1 108 ? 13.355 0.475 -27.285 1.00 93.19 108 GLU A C 1
ATOM 858 O O . GLU A 1 108 ? 12.203 0.926 -27.278 1.00 93.19 108 GLU A O 1
ATOM 863 N N . ALA A 1 109 ? 13.754 -0.429 -26.385 1.00 94.62 109 ALA A N 1
ATOM 864 C CA . ALA A 1 109 ? 12.901 -0.918 -25.306 1.00 94.62 109 ALA A CA 1
ATOM 865 C C . ALA A 1 109 ? 12.615 0.163 -24.248 1.00 94.62 109 ALA A C 1
ATOM 867 O O . ALA A 1 109 ? 11.467 0.304 -23.831 1.00 94.62 109 ALA A O 1
ATOM 868 N N . CYS A 1 110 ? 13.617 0.960 -23.867 1.00 93.50 110 CYS A N 1
ATOM 869 C CA . CYS A 1 110 ? 13.462 2.106 -22.969 1.00 93.50 110 CYS A CA 1
ATOM 870 C C . CYS A 1 110 ? 12.458 3.123 -23.528 1.00 93.50 110 CYS A C 1
ATOM 872 O O . CYS A 1 110 ? 11.475 3.453 -22.863 1.00 93.50 110 CYS A O 1
ATOM 874 N N . GLU A 1 111 ? 12.646 3.563 -24.774 1.00 91.69 111 GLU A N 1
ATOM 875 C CA . GLU A 1 111 ? 11.754 4.518 -25.447 1.00 91.69 111 GLU A CA 1
ATOM 876 C C . GLU A 1 111 ? 10.320 3.988 -25.539 1.00 91.69 111 GLU A C 1
ATOM 878 O O . GLU A 1 111 ? 9.351 4.707 -25.271 1.00 91.69 111 GLU A O 1
ATOM 883 N N . SER A 1 112 ? 10.181 2.702 -25.869 1.00 94.94 112 SER A N 1
ATOM 884 C CA . SER A 1 112 ? 8.884 2.031 -25.939 1.00 94.94 112 SER A CA 1
ATOM 885 C C . SER A 1 112 ? 8.201 1.997 -24.576 1.00 94.94 112 SER A C 1
ATOM 887 O O . SER A 1 112 ? 7.021 2.334 -24.484 1.00 94.94 112 SER A O 1
ATOM 889 N N . LEU A 1 113 ? 8.932 1.652 -23.513 1.00 95.56 113 LEU A N 1
ATOM 890 C CA . LEU A 1 113 ? 8.379 1.578 -22.166 1.00 95.56 113 LEU A CA 1
ATOM 891 C C . LEU A 1 113 ? 7.997 2.961 -21.627 1.00 95.56 113 LEU A C 1
ATOM 893 O O . LEU A 1 113 ? 6.906 3.126 -21.086 1.00 95.56 113 LEU A O 1
ATOM 897 N N . ARG A 1 114 ? 8.837 3.981 -21.839 1.00 94.31 114 ARG A N 1
ATOM 898 C CA . ARG A 1 114 ? 8.515 5.370 -21.472 1.00 94.31 114 ARG A CA 1
ATOM 899 C C . ARG A 1 114 ? 7.276 5.868 -22.212 1.00 94.31 114 ARG A C 1
ATOM 901 O O . ARG A 1 114 ? 6.394 6.448 -21.587 1.00 94.31 114 ARG A O 1
ATOM 908 N N . THR A 1 115 ? 7.156 5.569 -23.504 1.00 93.50 115 THR A N 1
ATOM 909 C CA . THR A 1 115 ? 5.965 5.925 -24.291 1.00 93.50 115 THR A CA 1
ATOM 910 C C . THR A 1 115 ? 4.707 5.245 -23.746 1.00 93.50 115 THR A C 1
ATOM 912 O O . THR A 1 115 ? 3.660 5.881 -23.644 1.00 93.50 115 THR A O 1
ATOM 915 N N . LEU A 1 116 ? 4.803 3.965 -23.374 1.00 95.56 116 LEU A N 1
ATOM 916 C CA . LEU A 1 116 ? 3.692 3.194 -22.812 1.00 95.56 116 LEU A CA 1
ATOM 917 C C . LEU A 1 116 ? 3.236 3.712 -21.442 1.00 95.56 116 LEU A C 1
ATOM 919 O O . LEU A 1 116 ? 2.036 3.836 -21.208 1.00 95.56 116 LEU A O 1
ATOM 923 N N . VAL A 1 117 ? 4.187 3.991 -20.549 1.00 95.62 117 VAL A N 1
ATOM 924 C CA . VAL A 1 117 ? 3.919 4.330 -19.144 1.00 95.62 117 VAL A CA 1
ATOM 925 C C . VAL A 1 117 ? 3.639 5.821 -18.968 1.00 95.62 117 VAL A C 1
ATOM 927 O O . VAL A 1 117 ? 2.654 6.200 -18.342 1.00 95.62 117 VAL A O 1
ATOM 930 N N . LEU A 1 118 ? 4.496 6.677 -19.525 1.00 94.44 118 LEU A N 1
ATOM 931 C CA . LEU A 1 118 ? 4.457 8.127 -19.315 1.00 94.44 118 LEU A CA 1
ATOM 932 C C . LEU A 1 118 ? 3.651 8.854 -20.401 1.00 94.44 118 LEU A C 1
ATOM 934 O O . LEU A 1 118 ? 3.318 10.028 -20.250 1.00 94.44 118 LEU A O 1
ATOM 938 N N . GLY A 1 119 ? 3.343 8.185 -21.519 1.00 92.31 119 GLY A N 1
ATOM 939 C CA . GLY A 1 119 ? 2.644 8.794 -22.655 1.00 92.31 119 GLY A CA 1
ATOM 940 C C . GLY A 1 119 ? 3.458 9.866 -23.390 1.00 92.31 119 GLY A C 1
ATOM 941 O O . GLY A 1 119 ? 2.918 10.553 -24.259 1.00 92.31 119 GLY A O 1
ATOM 942 N N . SER A 1 120 ? 4.737 10.034 -23.045 1.00 78.00 120 SER A N 1
ATOM 943 C CA . SER A 1 120 ? 5.657 10.969 -23.681 1.00 78.00 120 SER A CA 1
ATOM 944 C C . SER A 1 120 ? 6.485 10.241 -24.739 1.00 78.00 120 SER A C 1
ATOM 946 O O . SER A 1 120 ? 7.227 9.307 -24.445 1.00 78.00 120 SER A O 1
ATOM 948 N N . SER A 1 121 ? 6.352 10.677 -25.993 1.00 70.69 121 SER A N 1
ATOM 949 C CA . SER A 1 121 ? 7.309 10.325 -27.043 1.00 70.69 121 SER A CA 1
ATOM 950 C C . SER A 1 121 ? 8.443 11.336 -26.979 1.00 70.69 121 SER A C 1
ATOM 952 O O . SER A 1 121 ? 8.200 12.539 -27.079 1.00 70.69 121 SER A O 1
ATOM 954 N N . VAL A 1 122 ? 9.673 10.865 -26.813 1.00 65.75 122 VAL A N 1
ATOM 955 C CA . VAL A 1 122 ? 10.849 11.726 -26.941 1.00 65.75 122 VAL A CA 1
ATOM 956 C C . VAL A 1 122 ? 11.142 11.869 -28.433 1.00 65.75 122 VAL A C 1
ATOM 958 O O . VAL A 1 122 ? 11.293 10.878 -29.140 1.00 65.75 122 VAL A O 1
ATOM 961 N N . GLU A 1 123 ? 11.177 13.097 -28.945 1.00 65.31 123 GLU A N 1
ATOM 962 C CA . GLU A 1 123 ? 11.715 13.343 -30.284 1.00 65.31 123 GLU A CA 1
ATOM 963 C C . GLU A 1 123 ? 13.245 13.308 -30.200 1.00 65.31 123 GLU A C 1
ATOM 965 O O . GLU A 1 123 ? 13.873 14.201 -29.625 1.00 65.31 123 GLU A O 1
ATOM 970 N N . HIS A 1 124 ? 13.849 12.251 -30.742 1.00 56.88 124 HIS A N 1
ATOM 971 C CA . HIS A 1 124 ? 15.295 12.064 -30.711 1.00 56.88 124 HIS A CA 1
ATOM 972 C C . HIS A 1 124 ? 15.980 12.971 -31.739 1.00 56.88 124 HIS A C 1
ATOM 974 O O . HIS A 1 124 ? 15.837 12.792 -32.947 1.00 56.88 124 HIS A O 1
ATOM 980 N N . SER A 1 125 ? 16.760 13.934 -31.246 1.00 62.25 125 SER A N 1
ATOM 981 C CA . SER A 1 125 ? 17.832 14.578 -32.009 1.00 62.25 125 SER A CA 1
ATOM 982 C C . SER A 1 125 ? 19.171 14.177 -31.378 1.00 62.25 125 SER A C 1
ATOM 984 O O . SER A 1 125 ? 19.275 14.234 -30.150 1.00 62.25 125 SER A O 1
ATOM 986 N N . PRO A 1 126 ? 20.199 13.803 -32.163 1.00 64.31 126 PRO A N 1
ATOM 987 C CA . PRO A 1 126 ? 21.505 13.384 -31.639 1.00 64.31 126 PRO A CA 1
ATOM 988 C C . PRO A 1 126 ? 22.197 14.476 -30.806 1.00 64.31 126 PRO A C 1
ATOM 990 O O . PRO A 1 126 ? 22.910 14.180 -29.852 1.00 64.31 126 PRO A O 1
ATOM 993 N N . GLU A 1 127 ? 21.934 15.753 -31.095 1.00 69.88 127 GLU A N 1
ATOM 994 C CA . GLU A 1 127 ? 22.447 16.883 -30.304 1.00 69.88 127 GLU A CA 1
ATOM 995 C C . GLU A 1 127 ? 21.792 16.969 -28.918 1.00 69.88 127 GLU A C 1
ATOM 997 O O . GLU A 1 127 ? 22.412 17.423 -27.959 1.00 69.88 127 GLU A O 1
ATOM 1002 N N . LYS A 1 128 ? 20.561 16.460 -28.795 1.00 71.50 128 LYS A N 1
ATOM 1003 C CA . LYS A 1 128 ? 19.815 16.390 -27.536 1.00 71.50 128 LYS A CA 1
ATOM 1004 C C . LYS A 1 128 ? 20.070 15.099 -26.766 1.00 71.50 128 LYS A C 1
ATOM 1006 O O . LYS A 1 128 ? 19.666 15.025 -25.618 1.00 71.50 128 LYS A O 1
ATOM 1011 N N . GLU A 1 129 ? 20.746 14.097 -27.334 1.00 64.12 129 GLU A N 1
ATOM 1012 C CA . GLU A 1 129 ? 20.955 12.798 -26.673 1.00 64.12 129 GLU A CA 1
ATOM 1013 C C . GLU A 1 129 ? 21.854 12.912 -25.431 1.00 64.12 129 GLU A C 1
ATOM 1015 O O . GLU A 1 129 ? 21.558 12.325 -24.397 1.00 64.12 129 GLU A O 1
ATOM 1020 N N . LYS A 1 130 ? 22.915 13.729 -25.469 1.00 61.59 130 LYS A N 1
ATOM 1021 C CA . LYS A 1 130 ? 23.765 13.960 -24.282 1.00 61.59 130 LYS A CA 1
ATOM 1022 C C . LYS A 1 130 ? 23.033 14.721 -23.178 1.00 61.59 130 LYS A C 1
ATOM 1024 O O . LYS A 1 130 ? 23.195 14.409 -22.000 1.00 61.59 130 LYS A O 1
ATOM 1029 N N . GLU A 1 131 ? 22.223 15.701 -23.564 1.00 67.19 131 GLU A N 1
ATOM 1030 C CA . GLU A 1 131 ? 21.362 16.435 -22.638 1.00 67.19 131 GLU A CA 1
ATOM 1031 C C . GLU A 1 131 ? 20.271 15.516 -22.069 1.00 67.19 131 GLU A C 1
ATOM 1033 O O . GLU A 1 131 ? 19.999 15.540 -20.874 1.00 67.19 131 GLU A O 1
ATOM 1038 N N . TRP A 1 132 ? 19.745 14.612 -22.894 1.00 69.06 132 TRP A N 1
ATOM 1039 C CA . TRP A 1 132 ? 18.787 13.582 -22.520 1.00 69.06 132 TRP A CA 1
ATOM 1040 C C . TRP A 1 132 ? 19.383 12.603 -21.501 1.00 69.06 132 TRP A C 1
ATOM 1042 O O . TRP A 1 132 ? 18.798 12.408 -20.444 1.00 69.06 132 TRP A O 1
ATOM 1052 N N . ILE A 1 133 ? 20.583 12.067 -21.732 1.00 64.38 133 ILE A N 1
ATOM 1053 C CA . ILE A 1 133 ? 21.284 11.185 -20.781 1.00 64.38 133 ILE A CA 1
ATOM 1054 C C . ILE A 1 133 ? 21.500 11.878 -19.427 1.00 64.38 133 ILE A C 1
ATOM 1056 O O . ILE A 1 133 ? 21.294 11.269 -18.377 1.00 64.38 133 ILE A O 1
ATOM 1060 N N . ALA A 1 134 ? 21.899 13.154 -19.438 1.00 63.06 134 ALA A N 1
ATOM 1061 C CA . ALA A 1 134 ? 22.086 13.933 -18.216 1.00 63.06 134 ALA A CA 1
ATOM 1062 C C . ALA A 1 134 ? 20.756 14.214 -17.492 1.00 63.06 134 ALA A C 1
ATOM 1064 O O . ALA A 1 134 ? 20.699 14.128 -16.267 1.00 63.06 134 ALA A O 1
ATOM 1065 N N . GLN A 1 135 ? 19.686 14.499 -18.238 1.00 66.25 135 GLN A N 1
ATOM 1066 C CA . GLN A 1 135 ? 18.347 14.769 -17.705 1.00 66.25 135 GLN A CA 1
ATOM 1067 C C . GLN A 1 135 ? 17.628 13.508 -17.195 1.00 66.25 135 GLN A C 1
ATOM 1069 O O . GLN A 1 135 ? 16.769 13.622 -16.329 1.00 66.25 135 GLN A O 1
ATOM 1074 N N . HIS A 1 136 ? 17.981 12.314 -17.681 1.00 68.94 136 HIS A N 1
ATOM 1075 C CA . HIS A 1 136 ? 17.251 11.067 -17.404 1.00 68.94 136 HIS A CA 1
ATOM 1076 C C . HIS A 1 136 ? 18.018 10.084 -16.507 1.00 68.94 136 HIS A C 1
ATOM 1078 O O . HIS A 1 136 ? 17.773 8.878 -16.554 1.00 68.94 136 HIS A O 1
ATOM 1084 N N . ARG A 1 137 ? 18.937 10.574 -15.663 1.00 87.75 137 ARG A N 1
ATOM 1085 C CA . ARG A 1 137 ? 19.573 9.735 -14.631 1.00 87.75 137 ARG A CA 1
ATOM 1086 C C . ARG A 1 137 ? 18.565 9.200 -13.619 1.00 87.75 137 ARG A C 1
ATOM 1088 O O . ARG A 1 137 ? 18.674 8.063 -13.197 1.00 87.75 137 ARG A O 1
ATOM 1095 N N . ARG A 1 138 ? 17.566 9.999 -13.259 1.00 94.25 138 ARG A N 1
ATOM 1096 C CA . ARG A 1 138 ? 16.567 9.652 -12.250 1.00 94.25 138 ARG A CA 1
ATOM 1097 C C . ARG A 1 138 ? 15.212 10.186 -12.679 1.00 94.25 138 ARG A C 1
ATOM 1099 O O . ARG A 1 138 ? 15.142 11.299 -13.195 1.00 94.25 138 ARG A O 1
ATOM 1106 N N . GLY A 1 139 ? 14.155 9.413 -12.460 1.00 93.94 139 GLY A N 1
ATOM 1107 C CA . GLY A 1 139 ? 12.789 9.884 -12.661 1.00 93.94 139 GLY A CA 1
ATOM 1108 C C . GLY A 1 139 ? 12.413 10.970 -11.666 1.00 93.94 139 GLY A C 1
ATOM 1109 O O . GLY A 1 139 ? 12.896 10.986 -10.531 1.00 93.94 139 GLY A O 1
ATOM 1110 N N . THR A 1 140 ? 11.545 11.886 -12.086 1.00 94.38 140 THR A N 1
ATOM 1111 C CA . THR A 1 140 ? 10.886 12.791 -11.135 1.00 94.38 140 THR A CA 1
ATOM 1112 C C . THR A 1 140 ? 9.894 12.009 -10.269 1.00 94.38 140 THR A C 1
ATOM 1114 O O . THR A 1 140 ? 9.464 10.919 -10.650 1.00 94.38 140 THR A O 1
ATOM 1117 N N . GLU A 1 141 ? 9.497 12.557 -9.115 1.00 95.81 141 GLU A N 1
ATOM 1118 C CA . GLU A 1 141 ? 8.500 11.899 -8.255 1.00 95.81 141 GLU A CA 1
ATOM 1119 C C . GLU A 1 141 ? 7.194 11.626 -9.023 1.00 95.81 141 GLU A C 1
ATOM 1121 O O . GLU A 1 141 ? 6.688 10.509 -8.988 1.00 95.81 141 GLU A O 1
ATOM 1126 N N . GLU A 1 142 ? 6.729 12.584 -9.832 1.00 96.00 142 GLU A N 1
ATOM 1127 C CA . GLU A 1 142 ? 5.534 12.434 -10.676 1.00 96.00 142 GLU A CA 1
ATOM 1128 C C . GLU A 1 142 ? 5.668 11.315 -11.726 1.00 96.00 142 GLU A C 1
ATOM 1130 O O . GLU A 1 142 ? 4.715 10.570 -11.978 1.00 96.00 142 GLU A O 1
ATOM 1135 N N . GLU A 1 143 ? 6.840 11.173 -12.359 1.00 95.94 143 GLU A N 1
ATOM 1136 C CA . GLU A 1 143 ? 7.087 10.092 -13.321 1.00 95.94 143 GLU A CA 1
ATOM 1137 C C . GLU A 1 143 ? 7.091 8.724 -12.628 1.00 95.94 143 GLU A C 1
ATOM 1139 O O . GLU A 1 143 ? 6.515 7.765 -13.149 1.00 95.94 143 GLU A O 1
ATOM 1144 N N . VAL A 1 144 ? 7.715 8.628 -11.450 1.00 97.56 144 VAL A N 1
ATOM 1145 C CA . VAL A 1 144 ? 7.777 7.387 -10.669 1.00 97.56 144 VAL A CA 1
ATOM 1146 C C . VAL A 1 144 ? 6.401 7.012 -10.117 1.00 97.56 144 VAL A C 1
ATOM 1148 O O . VAL A 1 144 ? 6.031 5.842 -10.170 1.00 97.56 144 VAL A O 1
ATOM 1151 N N . GLU A 1 145 ? 5.601 7.976 -9.662 1.00 96.81 145 GLU A N 1
ATOM 1152 C CA . GLU A 1 145 ? 4.205 7.752 -9.265 1.00 96.81 145 GLU A CA 1
ATOM 1153 C C . GLU A 1 145 ? 3.341 7.304 -10.450 1.00 96.81 145 GLU A C 1
ATOM 1155 O O . GLU A 1 145 ? 2.526 6.388 -10.319 1.00 96.81 145 GLU A O 1
ATOM 1160 N N . THR A 1 146 ? 3.548 7.892 -11.633 1.00 96.88 146 THR A N 1
ATOM 1161 C CA . THR A 1 146 ? 2.872 7.464 -12.868 1.00 96.88 146 THR A CA 1
ATOM 1162 C C . THR A 1 146 ? 3.234 6.019 -13.211 1.00 96.88 146 THR A C 1
ATOM 1164 O O . THR A 1 146 ? 2.352 5.211 -13.520 1.00 96.88 146 THR A O 1
ATOM 1167 N N . PHE A 1 147 ? 4.517 5.664 -13.100 1.00 97.62 147 PHE A N 1
ATOM 1168 C CA . PHE A 1 147 ? 4.976 4.287 -13.249 1.00 97.62 147 PHE A CA 1
ATOM 1169 C C . PHE A 1 147 ? 4.361 3.360 -12.198 1.00 97.62 147 PHE A C 1
ATOM 1171 O O . PHE A 1 147 ? 3.848 2.306 -12.562 1.00 97.62 147 PHE A O 1
ATOM 1178 N N . CYS A 1 148 ? 4.320 3.764 -10.929 1.00 97.81 148 CYS A N 1
ATOM 1179 C CA . CYS A 1 148 ? 3.692 3.002 -9.852 1.00 97.81 148 CYS A CA 1
ATOM 1180 C C . CYS A 1 148 ? 2.207 2.732 -10.122 1.00 97.81 148 CYS A C 1
ATOM 1182 O O . CYS A 1 148 ? 1.732 1.606 -9.965 1.00 97.81 148 CYS A O 1
ATOM 1184 N N . HIS A 1 149 ? 1.472 3.736 -10.600 1.00 96.75 149 HIS A N 1
ATOM 1185 C CA . HIS A 1 149 ? 0.074 3.565 -10.971 1.00 96.75 149 HIS A CA 1
ATOM 1186 C C . HIS A 1 149 ? -0.094 2.573 -12.126 1.00 96.75 149 HIS A C 1
ATOM 1188 O O . HIS A 1 149 ? -0.971 1.713 -12.065 1.00 96.75 149 HIS A O 1
ATOM 1194 N N . CYS A 1 150 ? 0.747 2.666 -13.161 1.00 97.25 150 CYS A N 1
ATOM 1195 C CA . CYS A 1 150 ? 0.756 1.703 -14.261 1.00 97.25 150 CYS A CA 1
ATOM 1196 C C . CYS A 1 150 ? 1.090 0.290 -13.760 1.00 97.25 150 CYS A C 1
ATOM 1198 O O . CYS A 1 150 ? 0.406 -0.662 -14.125 1.00 97.25 150 CYS A O 1
ATOM 1200 N N . TRP A 1 151 ? 2.091 0.164 -12.886 1.00 97.44 151 TRP A N 1
ATOM 1201 C CA . TRP A 1 151 ? 2.505 -1.093 -12.270 1.00 97.44 151 TRP A CA 1
ATOM 1202 C C . TRP A 1 151 ? 1.370 -1.763 -11.509 1.00 97.44 151 TRP A C 1
ATOM 1204 O O . TRP A 1 151 ? 1.060 -2.915 -11.776 1.00 97.44 151 TRP A O 1
ATOM 1214 N N . CYS A 1 152 ? 0.684 -1.035 -10.627 1.00 95.56 152 CYS A N 1
ATOM 1215 C CA . CYS A 1 152 ? -0.420 -1.586 -9.837 1.00 95.56 152 CYS A CA 1
ATOM 1216 C C . CYS A 1 152 ? -1.611 -2.055 -10.692 1.00 95.56 152 CYS A C 1
ATOM 1218 O O . CYS A 1 152 ? -2.470 -2.772 -10.193 1.00 95.56 152 CYS A O 1
ATOM 1220 N N . GLN A 1 153 ? -1.713 -1.620 -11.954 1.00 95.94 153 GLN A N 1
ATOM 1221 C CA . GLN A 1 153 ? -2.713 -2.144 -12.889 1.00 95.94 153 GLN A CA 1
ATOM 1222 C C . GLN A 1 153 ? -2.236 -3.388 -13.653 1.00 95.94 153 GLN A C 1
ATOM 1224 O O . GLN A 1 153 ? -3.075 -4.100 -14.207 1.00 95.94 153 GLN A O 1
ATOM 1229 N N . MET A 1 154 ? -0.920 -3.598 -13.740 1.00 96.62 154 MET A N 1
ATOM 1230 C CA . MET A 1 154 ? -0.303 -4.776 -14.354 1.00 96.62 154 MET A CA 1
ATOM 1231 C C . MET A 1 154 ? -0.196 -5.938 -13.364 1.00 96.62 154 MET A C 1
ATOM 1233 O O . MET A 1 154 ? -0.529 -7.049 -13.743 1.00 96.62 154 MET A O 1
ATOM 1237 N N . ASP A 1 155 ? 0.225 -5.661 -12.128 1.00 95.94 155 ASP A N 1
ATOM 1238 C CA . ASP A 1 155 ? 0.358 -6.601 -11.002 1.00 95.94 155 ASP A CA 1
ATOM 1239 C C . ASP A 1 155 ? -1.044 -6.952 -10.461 1.00 95.94 155 ASP A C 1
ATOM 1241 O O . ASP A 1 155 ? -1.551 -6.331 -9.519 1.00 95.94 155 ASP A O 1
ATOM 1245 N N . VAL A 1 156 ? -1.743 -7.866 -11.150 1.00 93.56 156 VAL A N 1
ATOM 1246 C CA . VAL A 1 156 ? -3.167 -8.159 -10.902 1.00 93.56 156 VAL A CA 1
ATOM 1247 C C . VAL A 1 156 ? -3.345 -8.928 -9.594 1.00 93.56 156 VAL A C 1
ATOM 1249 O O . VAL A 1 156 ? -4.349 -8.747 -8.894 1.00 93.56 156 VAL A O 1
ATOM 1252 N N . ASP A 1 157 ? -2.393 -9.789 -9.247 1.00 91.88 157 ASP A N 1
ATOM 1253 C CA . ASP A 1 157 ? -2.446 -10.596 -8.029 1.00 91.88 157 ASP A CA 1
ATOM 1254 C C . ASP A 1 157 ? -1.821 -9.909 -6.793 1.00 91.88 157 ASP A C 1
ATOM 1256 O O . ASP A 1 157 ? -2.033 -10.353 -5.643 1.00 91.88 157 ASP A O 1
ATOM 1260 N N . ALA A 1 158 ? -1.179 -8.754 -7.004 1.00 89.62 158 ALA A N 1
ATOM 1261 C CA . ALA A 1 158 ? -0.506 -7.943 -6.002 1.00 89.62 158 ALA A CA 1
ATOM 1262 C C . ALA A 1 158 ? 0.598 -8.726 -5.277 1.00 89.62 158 ALA A C 1
ATOM 1264 O O . ALA A 1 158 ? 0.704 -8.624 -4.043 1.00 89.62 158 ALA A O 1
ATOM 1265 N N . ASP A 1 159 ? 1.332 -9.589 -5.977 1.00 89.50 159 ASP A N 1
ATOM 1266 C CA . ASP A 1 159 ? 2.475 -10.323 -5.429 1.00 89.50 159 ASP A CA 1
ATOM 1267 C C . ASP A 1 159 ? 3.759 -9.472 -5.400 1.00 89.50 159 ASP A C 1
ATOM 1269 O O . ASP A 1 159 ? 4.614 -9.685 -4.538 1.00 89.50 159 ASP A O 1
ATOM 1273 N N . GLY A 1 160 ? 3.794 -8.389 -6.185 1.00 89.81 160 GLY A N 1
ATOM 1274 C CA . GLY A 1 160 ? 4.896 -7.432 -6.236 1.00 89.81 160 GLY A CA 1
ATOM 1275 C C . GLY A 1 160 ? 5.851 -7.617 -7.408 1.00 89.81 160 GLY A C 1
ATOM 1276 O O . GLY A 1 160 ? 6.719 -6.757 -7.566 1.00 89.81 160 GLY A O 1
ATOM 1277 N N . ASP A 1 161 ? 5.652 -8.643 -8.226 1.00 93.25 161 ASP A N 1
ATOM 1278 C CA . ASP A 1 161 ? 6.301 -8.842 -9.514 1.00 93.25 161 ASP A CA 1
ATOM 1279 C C . ASP A 1 161 ? 5.245 -8.771 -10.632 1.00 93.25 161 ASP A C 1
ATOM 1281 O O . ASP A 1 161 ? 4.052 -8.649 -10.377 1.00 93.25 161 ASP A O 1
ATOM 1285 N N . VAL A 1 162 ? 5.679 -8.733 -11.893 1.00 95.38 162 VAL A N 1
ATOM 1286 C CA . VAL A 1 162 ? 4.761 -8.824 -13.039 1.00 95.38 162 VAL A CA 1
ATOM 1287 C C . VAL A 1 162 ? 5.239 -9.944 -13.940 1.00 95.38 162 VAL A C 1
ATOM 1289 O O . VAL A 1 162 ? 6.363 -9.904 -14.460 1.00 95.38 162 VAL A O 1
ATOM 1292 N N . ASP A 1 163 ? 4.391 -10.947 -14.146 1.00 94.31 163 ASP A N 1
ATOM 1293 C CA . ASP A 1 163 ? 4.715 -12.028 -15.067 1.00 94.31 163 ASP A CA 1
ATOM 1294 C C . ASP A 1 163 ? 4.504 -11.624 -16.539 1.00 94.31 163 ASP A C 1
ATOM 1296 O O . ASP A 1 163 ? 3.941 -10.578 -16.888 1.00 94.31 163 ASP A O 1
ATOM 1300 N N . LEU A 1 164 ? 5.031 -12.441 -17.454 1.00 91.81 164 LEU A N 1
ATOM 1301 C CA . LEU A 1 164 ? 4.933 -12.156 -18.883 1.00 91.81 164 LEU A CA 1
ATOM 1302 C C . LEU A 1 164 ? 3.479 -12.078 -19.378 1.00 91.81 164 LEU A C 1
ATOM 1304 O O . LEU A 1 164 ? 3.187 -11.284 -20.279 1.00 91.81 164 LEU A O 1
ATOM 1308 N N . ASP A 1 165 ? 2.592 -12.909 -18.835 1.00 93.88 165 ASP A N 1
ATOM 1309 C CA . ASP A 1 165 ? 1.201 -12.985 -19.270 1.00 93.88 165 ASP A CA 1
ATOM 1310 C C . ASP A 1 165 ? 0.421 -11.757 -18.782 1.00 93.88 165 ASP A C 1
ATOM 1312 O O . ASP A 1 165 ? -0.351 -11.180 -19.555 1.00 93.88 165 ASP A O 1
ATOM 1316 N N . GLU A 1 166 ? 0.686 -11.286 -17.564 1.00 95.94 166 GLU A N 1
ATOM 1317 C CA . GLU A 1 166 ? 0.178 -10.026 -17.018 1.00 95.94 166 GLU A CA 1
ATOM 1318 C C . GLU A 1 166 ? 0.649 -8.824 -17.842 1.00 95.94 166 GLU A C 1
ATOM 1320 O O . GLU A 1 166 ? -0.170 -8.031 -18.325 1.00 95.94 166 GLU A O 1
ATOM 1325 N N . PHE A 1 167 ? 1.959 -8.726 -18.095 1.00 95.50 167 PHE A N 1
ATOM 1326 C CA . PHE A 1 167 ? 2.544 -7.647 -18.892 1.00 95.50 167 PHE A CA 1
ATOM 1327 C C . PHE A 1 167 ? 1.960 -7.613 -20.313 1.00 95.50 167 PHE A C 1
ATOM 1329 O O . PHE A 1 167 ? 1.496 -6.576 -20.804 1.00 95.50 167 PHE A O 1
ATOM 1336 N N . ALA A 1 168 ? 1.967 -8.759 -21.002 1.00 93.38 168 ALA A N 1
ATOM 1337 C CA . ALA A 1 168 ? 1.458 -8.866 -22.364 1.00 93.38 168 ALA A CA 1
ATOM 1338 C C . ALA A 1 168 ? -0.057 -8.635 -22.414 1.00 93.38 168 ALA A C 1
ATOM 1340 O O . ALA A 1 168 ? -0.547 -7.955 -23.322 1.00 93.38 168 ALA A O 1
ATOM 1341 N N . GLY A 1 169 ? -0.794 -9.162 -21.434 1.00 95.38 169 GLY A N 1
ATOM 1342 C CA . GLY A 1 169 ? -2.228 -8.967 -21.269 1.00 95.38 169 GLY A CA 1
ATOM 1343 C C . GLY A 1 169 ? -2.586 -7.491 -21.133 1.00 95.38 169 GLY A C 1
ATOM 1344 O O . GLY A 1 169 ? -3.453 -7.003 -21.868 1.00 95.38 169 GLY A O 1
ATOM 1345 N N . PHE A 1 170 ? -1.861 -6.752 -20.290 1.00 96.38 170 PHE A N 1
ATOM 1346 C CA . PHE A 1 170 ? -2.090 -5.331 -20.047 1.00 96.38 170 PHE A CA 1
ATOM 1347 C C . PHE A 1 170 ? -1.926 -4.475 -21.316 1.00 96.38 170 PHE A C 1
ATOM 1349 O O . PHE A 1 170 ? -2.839 -3.722 -21.677 1.00 96.38 170 PHE A O 1
ATOM 1356 N N . PHE A 1 171 ? -0.821 -4.651 -22.055 1.00 95.81 171 PHE A N 1
ATOM 1357 C CA . PHE A 1 171 ? -0.519 -3.877 -23.271 1.00 95.81 171 PHE A CA 1
ATOM 1358 C C . PHE A 1 171 ? -1.161 -4.424 -24.559 1.00 95.81 171 PHE A C 1
ATOM 1360 O O . PHE A 1 171 ? -1.047 -3.817 -25.625 1.00 95.81 171 PHE A O 1
A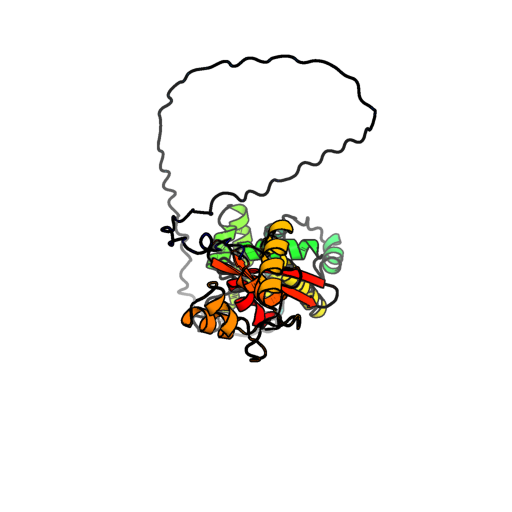TOM 1367 N N . SER A 1 172 ? -1.893 -5.540 -24.503 1.00 95.38 172 SER A N 1
ATOM 1368 C CA . SER A 1 172 ? -2.543 -6.128 -25.687 1.00 95.38 172 SER A CA 1
ATOM 1369 C C . SER A 1 172 ? -3.761 -5.346 -26.203 1.00 95.38 172 SER A C 1
ATOM 1371 O O . SER A 1 172 ? -4.199 -5.573 -27.336 1.00 95.38 172 SER A O 1
ATOM 1373 N N . LYS A 1 173 ? -4.306 -4.415 -25.401 1.00 93.69 173 LYS A N 1
ATOM 1374 C CA . LYS A 1 173 ? -5.578 -3.716 -25.670 1.00 93.69 173 LYS A CA 1
ATOM 1375 C C . LYS A 1 173 ? -5.553 -2.876 -26.949 1.00 93.69 173 LYS A C 1
ATOM 1377 O O . LYS A 1 173 ? -6.565 -2.786 -27.645 1.00 93.69 173 LYS A O 1
ATOM 1382 N N . ARG A 1 174 ? -4.417 -2.249 -27.270 1.00 95.25 174 ARG A N 1
ATOM 1383 C CA . ARG A 1 174 ? -4.232 -1.454 -28.494 1.00 95.25 174 ARG A CA 1
ATOM 1384 C C . ARG A 1 174 ? -3.120 -2.051 -29.338 1.00 95.25 174 ARG A C 1
ATOM 1386 O O . ARG A 1 174 ? -2.111 -2.520 -28.827 1.00 95.25 174 ARG A O 1
ATOM 1393 N N . LYS A 1 175 ? -3.278 -1.985 -30.662 1.00 95.31 175 LYS A N 1
ATOM 1394 C CA . LYS A 1 175 ? -2.282 -2.525 -31.600 1.00 95.31 175 LYS A CA 1
ATOM 1395 C C . LYS A 1 175 ? -0.912 -1.852 -31.448 1.00 95.31 175 LYS A C 1
ATOM 1397 O O . LYS A 1 175 ? 0.095 -2.542 -31.547 1.00 95.31 175 LYS A O 1
ATOM 1402 N N . VAL A 1 176 ? -0.886 -0.535 -31.231 1.00 95.31 176 VAL A N 1
ATOM 1403 C CA . VAL A 1 176 ? 0.359 0.231 -31.038 1.00 95.31 176 VAL A CA 1
ATOM 1404 C C . VAL A 1 176 ? 1.033 -0.191 -29.734 1.00 95.31 176 VAL A C 1
ATOM 1406 O O . VAL A 1 176 ? 2.182 -0.619 -29.769 1.00 95.31 176 VAL A O 1
ATOM 1409 N N . ASP A 1 177 ? 0.288 -0.187 -28.629 1.00 95.81 177 ASP A N 1
ATOM 1410 C CA . ASP A 1 177 ? 0.791 -0.574 -27.309 1.00 95.81 177 ASP A CA 1
ATOM 1411 C C . ASP A 1 177 ? 1.344 -2.005 -27.314 1.00 95.81 177 ASP A C 1
ATOM 1413 O O . ASP A 1 177 ? 2.423 -2.255 -26.791 1.00 95.81 177 ASP A O 1
ATOM 1417 N N . ARG A 1 178 ? 0.676 -2.931 -28.013 1.00 96.00 178 ARG A N 1
ATOM 1418 C CA . ARG A 1 178 ? 1.149 -4.310 -28.176 1.00 96.00 178 ARG A CA 1
ATOM 1419 C C . ARG A 1 178 ? 2.507 -4.386 -28.876 1.00 96.00 178 ARG A C 1
ATOM 1421 O O . ARG A 1 178 ? 3.337 -5.207 -28.497 1.00 96.00 178 ARG A O 1
ATOM 1428 N N . LEU A 1 179 ? 2.739 -3.573 -29.909 1.00 95.88 179 LEU A N 1
ATOM 1429 C CA . LEU A 1 179 ? 4.026 -3.5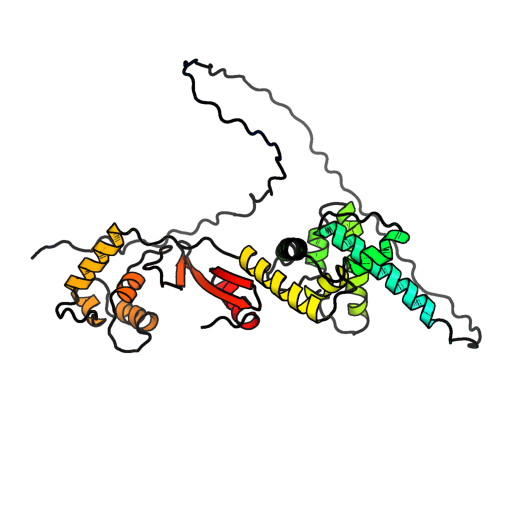47 -30.617 1.00 95.88 179 LEU A CA 1
ATOM 1430 C C . LEU A 1 179 ? 5.139 -2.975 -29.732 1.00 95.88 179 LEU A C 1
ATOM 1432 O O . LEU A 1 179 ? 6.235 -3.532 -29.707 1.00 95.88 179 LEU A O 1
ATOM 1436 N N . LEU A 1 180 ? 4.846 -1.914 -28.977 1.00 95.44 180 LEU A N 1
ATOM 1437 C CA . LEU A 1 180 ? 5.780 -1.335 -28.008 1.00 95.44 180 LEU A CA 1
ATOM 1438 C C . LEU A 1 180 ? 6.079 -2.313 -26.861 1.00 95.44 180 LEU A C 1
ATOM 1440 O O . LEU A 1 180 ? 7.237 -2.517 -26.502 1.00 95.44 180 LEU A O 1
ATOM 1444 N N . GLY A 1 181 ? 5.055 -2.997 -26.349 1.00 95.25 181 GLY A N 1
ATOM 1445 C CA . GLY A 1 181 ? 5.190 -4.001 -25.297 1.00 95.25 181 GLY A CA 1
ATOM 1446 C C . GLY A 1 181 ? 6.056 -5.178 -25.740 1.00 95.25 181 GLY A C 1
ATOM 1447 O O . GLY A 1 181 ? 6.918 -5.624 -24.990 1.00 95.25 181 GLY A O 1
ATOM 1448 N N . LEU A 1 182 ? 5.924 -5.628 -26.994 1.00 94.62 182 LEU A N 1
ATOM 1449 C CA . LEU A 1 182 ? 6.775 -6.688 -27.548 1.00 94.62 182 LEU A CA 1
ATOM 1450 C C . LEU A 1 182 ? 8.264 -6.311 -27.591 1.00 94.62 182 LEU A C 1
ATOM 1452 O O . LEU A 1 182 ? 9.105 -7.193 -27.427 1.00 94.62 182 LEU A O 1
ATOM 1456 N N . ARG A 1 183 ? 8.606 -5.033 -27.797 1.00 94.88 183 ARG A N 1
ATOM 1457 C CA . ARG A 1 183 ? 10.001 -4.557 -27.725 1.00 94.88 183 ARG A CA 1
ATOM 1458 C C . ARG A 1 183 ? 10.541 -4.651 -26.301 1.00 94.88 183 ARG A C 1
ATOM 1460 O O . ARG A 1 183 ? 11.636 -5.164 -26.103 1.00 94.88 183 ARG A O 1
ATOM 1467 N N . CYS A 1 184 ? 9.731 -4.247 -25.323 1.00 94.94 184 CYS A N 1
ATOM 1468 C CA . CYS A 1 184 ? 10.067 -4.346 -23.903 1.00 94.94 184 CYS A CA 1
ATOM 1469 C C . CYS A 1 184 ? 10.273 -5.809 -23.485 1.00 94.94 184 CYS A C 1
ATOM 1471 O O . CYS A 1 184 ? 11.317 -6.150 -22.940 1.00 94.94 184 CYS A O 1
ATOM 1473 N N . VAL A 1 185 ? 9.332 -6.694 -23.832 1.00 92.44 185 VAL A N 1
ATOM 1474 C CA . VAL A 1 185 ? 9.415 -8.140 -23.557 1.00 92.44 185 VAL A CA 1
ATOM 1475 C C . VAL A 1 185 ? 10.671 -8.750 -24.167 1.00 92.44 185 VAL A C 1
ATOM 1477 O O . VAL A 1 185 ? 11.379 -9.494 -23.499 1.00 92.44 185 VAL A O 1
ATOM 1480 N N . ARG A 1 186 ? 10.987 -8.427 -25.427 1.00 91.75 186 ARG A N 1
ATOM 1481 C CA . ARG A 1 186 ? 12.198 -8.933 -26.090 1.00 91.75 186 ARG A CA 1
ATOM 1482 C C . ARG A 1 186 ? 13.485 -8.511 -25.400 1.00 91.75 186 ARG A C 1
ATOM 1484 O O . ARG A 1 186 ? 14.471 -9.212 -25.567 1.00 91.75 186 ARG A O 1
ATOM 1491 N N . TYR A 1 187 ? 13.489 -7.390 -24.686 1.00 92.62 187 TYR A N 1
ATOM 1492 C CA . TYR A 1 187 ? 14.662 -6.912 -23.964 1.00 92.62 187 TYR A CA 1
ATOM 1493 C C . TYR A 1 187 ? 14.718 -7.421 -22.516 1.00 92.62 187 TYR A C 1
ATOM 1495 O O . TYR A 1 187 ? 15.786 -7.801 -22.049 1.00 92.62 187 TYR A O 1
ATOM 1503 N N . LEU A 1 188 ? 13.580 -7.486 -21.821 1.00 90.56 188 LEU A N 1
ATOM 1504 C CA . LEU A 1 188 ? 13.495 -7.952 -20.431 1.00 90.56 188 LEU A CA 1
ATOM 1505 C C . LEU A 1 188 ? 13.610 -9.485 -20.320 1.00 90.56 188 LEU A C 1
ATOM 1507 O O . LEU A 1 188 ? 14.237 -9.998 -19.400 1.00 90.56 188 LEU A O 1
ATOM 1511 N N . MET A 1 189 ? 13.081 -10.227 -21.300 1.00 82.75 189 MET A N 1
ATOM 1512 C CA . MET A 1 189 ? 12.965 -11.693 -21.261 1.00 82.75 189 MET A CA 1
ATOM 1513 C C . MET A 1 189 ? 14.030 -12.556 -21.995 1.00 82.75 189 MET A C 1
ATOM 1515 O O . MET A 1 189 ? 13.842 -13.773 -22.042 1.00 82.75 189 MET A O 1
ATOM 1519 N N . PRO A 1 190 ? 15.166 -12.065 -22.542 1.00 68.75 190 PRO A N 1
ATOM 1520 C CA . PRO A 1 190 ? 16.202 -12.935 -23.125 1.00 68.75 190 PRO A CA 1
ATOM 1521 C C . PRO A 1 190 ? 16.840 -13.923 -22.142 1.00 68.75 190 PRO A C 1
ATOM 1523 O O . PRO A 1 190 ? 17.364 -14.957 -22.555 1.00 68.75 190 PRO A O 1
ATOM 1526 N N . ARG A 1 191 ? 16.843 -13.597 -20.844 1.00 59.38 191 ARG A N 1
ATOM 1527 C CA . ARG A 1 191 ? 17.639 -14.310 -19.830 1.00 59.38 191 ARG A CA 1
ATOM 1528 C C . ARG A 1 191 ? 16.964 -15.554 -19.253 1.00 59.38 191 ARG A C 1
ATOM 1530 O O . ARG A 1 191 ? 17.661 -16.407 -18.710 1.00 59.38 191 ARG A O 1
ATOM 1537 N N . ALA A 1 192 ? 15.655 -15.715 -19.438 1.00 56.09 192 ALA A N 1
ATOM 1538 C CA . ALA A 1 192 ? 14.919 -16.870 -18.919 1.00 56.09 192 ALA A CA 1
ATOM 1539 C C . ALA A 1 192 ? 15.268 -18.189 -19.641 1.00 56.09 192 ALA A C 1
ATOM 1541 O O . ALA A 1 192 ? 15.102 -19.264 -19.080 1.00 56.09 192 ALA A O 1
ATOM 1542 N N . GLY A 1 193 ? 15.779 -18.126 -20.878 1.00 58.78 193 GLY A N 1
ATOM 1543 C CA . GLY A 1 193 ? 16.057 -19.318 -21.690 1.00 58.78 193 GLY A CA 1
ATOM 1544 C C . GLY A 1 193 ? 17.440 -19.954 -21.501 1.00 58.78 193 GLY A C 1
ATOM 1545 O O . GLY A 1 193 ? 17.650 -21.069 -21.972 1.00 58.78 193 GLY A O 1
ATOM 1546 N N . GLN A 1 194 ? 18.397 -19.273 -20.856 1.00 64.25 194 GLN A N 1
ATOM 1547 C CA . GLN A 1 194 ? 19.778 -19.773 -20.717 1.00 64.25 194 GLN A CA 1
ATOM 1548 C C . GLN A 1 194 ? 20.031 -20.549 -19.419 1.00 64.25 194 GLN A C 1
ATOM 1550 O O . GLN A 1 194 ? 20.908 -21.410 -19.386 1.00 64.25 194 GLN A O 1
ATOM 1555 N N . ALA A 1 195 ? 19.250 -20.302 -18.369 1.00 58.78 195 ALA A N 1
ATOM 1556 C CA . ALA A 1 195 ? 19.256 -21.121 -17.165 1.00 58.78 195 ALA A CA 1
ATOM 1557 C C . ALA A 1 195 ? 18.128 -22.146 -17.308 1.00 58.78 195 ALA A C 1
ATOM 1559 O O . ALA A 1 195 ? 16.971 -21.780 -17.172 1.00 58.78 195 ALA A O 1
ATOM 1560 N N . GLY A 1 196 ? 18.446 -23.403 -17.635 1.00 73.75 196 GLY A N 1
ATOM 1561 C CA . GLY A 1 196 ? 17.499 -24.479 -17.986 1.00 73.75 196 GLY A CA 1
ATOM 1562 C C . GLY A 1 196 ? 16.498 -24.929 -16.903 1.00 73.75 196 GLY A C 1
ATOM 1563 O O . GLY A 1 196 ? 16.178 -26.113 -16.831 1.00 73.75 196 GLY A O 1
ATOM 1564 N N . GLY A 1 197 ? 16.010 -24.023 -16.059 1.00 73.81 197 GLY A N 1
ATOM 1565 C CA . GLY A 1 197 ? 14.897 -24.223 -15.143 1.00 73.81 197 GLY A CA 1
ATOM 1566 C C . GLY A 1 197 ? 13.630 -23.557 -15.677 1.00 73.81 197 GLY A C 1
ATOM 1567 O O . GLY A 1 197 ? 13.670 -22.448 -16.194 1.00 73.81 197 GLY A O 1
ATOM 1568 N N . GLN A 1 198 ? 12.486 -24.221 -15.515 1.00 73.56 198 GLN A N 1
ATOM 1569 C CA . GLN A 1 198 ? 11.145 -23.707 -15.836 1.00 73.56 198 GLN A CA 1
ATOM 1570 C C . GLN A 1 198 ? 10.688 -22.576 -14.886 1.00 73.56 198 GLN A C 1
ATOM 1572 O O . GLN A 1 198 ? 9.519 -22.520 -14.506 1.00 73.56 198 GLN A O 1
ATOM 1577 N N . ALA A 1 199 ? 11.592 -21.702 -14.440 1.00 75.00 199 ALA A N 1
ATOM 1578 C CA . ALA A 1 199 ? 11.199 -20.547 -13.648 1.00 75.00 199 ALA A CA 1
ATOM 1579 C C . ALA A 1 199 ? 10.319 -19.646 -14.523 1.00 75.00 199 ALA A C 1
ATOM 1581 O O . ALA A 1 199 ? 10.688 -19.316 -15.654 1.00 75.00 199 ALA A O 1
ATOM 1582 N N . LYS A 1 200 ? 9.134 -19.283 -14.017 1.00 79.88 200 LYS A N 1
ATOM 1583 C CA . LYS A 1 200 ? 8.292 -18.278 -14.666 1.00 79.88 200 LYS A CA 1
ATOM 1584 C C . LYS A 1 200 ? 9.123 -17.006 -14.817 1.00 7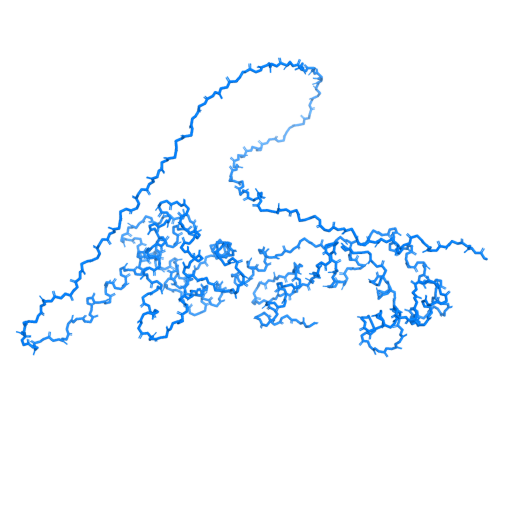9.88 200 LYS A C 1
ATOM 1586 O O . LYS A 1 200 ? 9.725 -16.550 -13.849 1.00 79.88 200 LYS A O 1
ATOM 1591 N N . ALA A 1 201 ? 9.186 -16.476 -16.033 1.00 86.38 201 ALA A N 1
ATOM 1592 C CA . ALA A 1 201 ? 9.867 -15.220 -16.291 1.00 86.38 201 ALA A CA 1
ATOM 1593 C C . ALA A 1 201 ? 9.015 -14.088 -15.699 1.00 86.38 201 ALA A C 1
ATOM 1595 O O . ALA A 1 201 ? 8.029 -13.671 -16.307 1.00 86.38 201 ALA A O 1
ATOM 1596 N N . ALA A 1 202 ? 9.365 -13.671 -14.486 1.00 90.88 202 ALA A N 1
ATOM 1597 C CA . ALA A 1 202 ? 8.804 -12.511 -13.813 1.00 90.88 202 ALA A CA 1
ATOM 1598 C C . ALA A 1 202 ? 9.786 -11.346 -13.945 1.00 90.88 202 ALA A C 1
ATOM 1600 O O . ALA A 1 202 ? 11.000 -11.560 -13.957 1.00 90.88 202 ALA A O 1
ATOM 1601 N N . VAL A 1 203 ? 9.256 -10.136 -14.085 1.00 93.62 203 VAL A N 1
ATOM 1602 C CA . VAL A 1 203 ? 10.043 -8.903 -14.105 1.00 93.62 203 VAL A CA 1
ATOM 1603 C C . VAL A 1 203 ? 9.764 -8.158 -12.817 1.00 93.62 203 VAL A C 1
ATOM 1605 O O . VAL A 1 203 ? 8.602 -7.980 -12.457 1.00 93.62 203 VAL A O 1
ATOM 1608 N N . THR A 1 204 ? 10.819 -7.690 -12.154 1.00 95.00 204 THR A N 1
ATOM 1609 C CA . THR A 1 204 ? 10.669 -6.887 -10.934 1.00 95.00 204 THR A CA 1
ATOM 1610 C C . THR A 1 204 ? 10.499 -5.404 -11.268 1.00 95.00 204 THR A C 1
ATOM 1612 O O . THR A 1 204 ? 10.902 -4.921 -12.338 1.00 95.00 204 THR A O 1
ATOM 1615 N N . LYS A 1 205 ? 9.937 -4.627 -10.334 1.00 96.31 205 LYS A N 1
ATOM 1616 C CA . LYS A 1 205 ? 9.787 -3.170 -10.505 1.00 96.31 205 LYS A CA 1
ATOM 1617 C C . LYS A 1 205 ? 11.134 -2.489 -10.748 1.00 96.31 205 LYS A C 1
ATOM 1619 O O . LYS A 1 205 ? 11.227 -1.589 -11.581 1.00 96.31 205 LYS A O 1
ATOM 1624 N N . GLU A 1 206 ? 12.193 -2.958 -10.088 1.00 96.75 206 GLU A N 1
ATOM 1625 C CA . GLU A 1 206 ? 13.552 -2.439 -10.225 1.00 96.75 206 GLU A CA 1
ATOM 1626 C C . GLU A 1 206 ? 14.113 -2.683 -11.629 1.00 96.75 206 GLU A C 1
ATOM 1628 O O . GLU A 1 206 ? 14.819 -1.830 -12.163 1.00 96.75 206 GLU A O 1
ATOM 1633 N N . GLU A 1 207 ? 13.814 -3.826 -12.250 1.00 95.44 207 GLU A N 1
ATOM 1634 C CA . GLU A 1 207 ? 14.244 -4.127 -13.619 1.00 95.44 207 GLU A CA 1
ATOM 1635 C C . GLU A 1 207 ? 13.562 -3.210 -14.639 1.00 95.44 207 GLU A C 1
ATOM 1637 O O . GLU A 1 207 ? 14.236 -2.650 -15.510 1.00 95.44 207 GLU A O 1
ATOM 1642 N N . MET A 1 208 ? 12.251 -2.977 -14.498 1.00 96.19 208 MET A N 1
ATOM 1643 C CA . MET A 1 208 ? 11.530 -2.019 -15.346 1.00 96.19 208 MET A CA 1
ATOM 1644 C C . MET A 1 208 ? 12.012 -0.582 -15.136 1.00 96.19 208 MET A C 1
ATOM 1646 O O . MET A 1 208 ? 12.209 0.144 -16.110 1.00 96.19 208 MET A O 1
ATOM 1650 N N . MET A 1 209 ? 12.266 -0.178 -13.889 1.00 97.12 209 MET A N 1
ATOM 1651 C CA . MET A 1 209 ? 12.848 1.130 -13.585 1.00 97.12 209 MET A CA 1
ATOM 1652 C C . MET A 1 209 ? 14.230 1.297 -14.223 1.00 97.12 209 MET A C 1
ATOM 1654 O O . MET A 1 209 ? 14.473 2.294 -14.900 1.00 97.12 209 MET A O 1
ATOM 1658 N N . ARG A 1 210 ? 15.123 0.308 -14.097 1.00 95.69 210 ARG A N 1
ATOM 1659 C CA . ARG A 1 210 ? 16.443 0.351 -14.752 1.00 95.69 210 ARG A CA 1
ATOM 1660 C C . ARG A 1 210 ? 16.338 0.438 -16.271 1.00 95.69 210 ARG A C 1
ATOM 1662 O O . ARG A 1 210 ? 17.207 1.030 -16.902 1.00 95.69 210 ARG A O 1
ATOM 1669 N N . LEU A 1 211 ? 15.290 -0.127 -16.870 1.00 94.75 211 LEU A N 1
ATOM 1670 C CA . LEU A 1 211 ? 15.036 0.035 -18.299 1.00 94.75 211 LEU A CA 1
ATOM 1671 C C . LEU A 1 211 ? 14.570 1.461 -18.643 1.00 94.75 211 LEU A C 1
ATOM 1673 O O . LEU A 1 211 ? 15.046 2.026 -19.623 1.00 94.75 211 LEU A O 1
ATOM 1677 N N . MET A 1 212 ? 13.673 2.054 -17.848 1.00 94.69 212 MET A N 1
ATOM 1678 C CA . MET A 1 212 ? 13.160 3.419 -18.063 1.00 94.69 212 MET A CA 1
ATOM 1679 C C . MET A 1 212 ? 14.192 4.523 -17.786 1.00 94.69 212 MET A C 1
ATOM 1681 O O . MET A 1 212 ? 14.114 5.592 -18.401 1.00 94.69 212 MET A O 1
ATOM 1685 N N . TRP A 1 213 ? 15.138 4.264 -16.880 1.00 95.31 213 TRP A N 1
ATOM 1686 C CA . TRP A 1 213 ? 16.219 5.168 -16.474 1.00 95.31 213 TRP A CA 1
ATOM 1687 C C . TRP A 1 213 ? 17.571 4.435 -16.532 1.00 95.31 213 TRP A C 1
ATOM 1689 O O . TRP A 1 213 ? 18.160 4.116 -15.498 1.00 95.31 213 TRP A O 1
ATOM 1699 N N . PRO A 1 214 ? 18.101 4.161 -17.741 1.00 92.81 214 PRO A N 1
ATOM 1700 C CA . PRO A 1 214 ? 19.286 3.314 -17.934 1.00 92.81 214 PRO A CA 1
ATOM 1701 C C . PRO A 1 214 ? 20.583 3.883 -17.342 1.00 92.81 214 PRO A C 1
ATOM 1703 O O . PRO A 1 214 ? 21.583 3.171 -17.258 1.00 92.81 214 PRO A O 1
ATOM 1706 N N . HIS A 1 215 ? 20.579 5.155 -16.937 1.00 92.62 215 HIS A N 1
ATOM 1707 C CA . HIS A 1 215 ? 21.713 5.841 -16.319 1.00 92.62 215 HIS A CA 1
ATOM 1708 C C . HIS A 1 215 ? 21.532 6.087 -14.814 1.00 92.62 215 HIS A C 1
ATOM 1710 O O . HIS A 1 215 ? 22.335 6.819 -14.232 1.00 92.62 215 HIS A O 1
ATOM 1716 N N . ALA A 1 216 ? 20.503 5.497 -14.198 1.00 95.00 216 ALA A N 1
ATOM 1717 C CA . ALA A 1 216 ? 20.285 5.572 -12.761 1.00 95.00 216 ALA A CA 1
ATOM 1718 C C . ALA A 1 216 ? 21.423 4.898 -12.000 1.00 95.00 216 ALA A C 1
ATOM 1720 O O . ALA A 1 216 ? 21.769 3.739 -12.246 1.00 95.00 216 ALA A O 1
ATOM 1721 N N . THR A 1 217 ? 22.010 5.637 -11.062 1.00 95.38 217 THR A N 1
ATOM 1722 C CA . THR A 1 217 ? 22.928 5.067 -10.078 1.00 95.38 217 THR A CA 1
ATOM 1723 C C . THR A 1 217 ? 22.155 4.223 -9.062 1.00 95.38 217 THR A C 1
ATOM 1725 O O . THR A 1 217 ? 20.927 4.254 -9.009 1.00 95.38 217 THR A O 1
ATOM 1728 N N . THR A 1 218 ? 22.861 3.465 -8.223 1.00 96.00 218 THR A N 1
ATOM 1729 C CA . THR A 1 218 ? 22.216 2.721 -7.130 1.00 96.00 218 THR A CA 1
ATOM 1730 C C . THR A 1 218 ? 21.456 3.651 -6.182 1.00 96.00 218 THR A C 1
ATOM 1732 O O . THR A 1 218 ? 20.334 3.339 -5.811 1.00 96.00 218 THR A O 1
ATOM 1735 N N . GLU A 1 219 ? 22.016 4.822 -5.868 1.00 96.12 219 GLU A N 1
ATOM 1736 C CA . GLU A 1 219 ? 21.359 5.826 -5.021 1.00 96.12 219 GLU A CA 1
ATOM 1737 C C . GLU A 1 219 ? 20.078 6.372 -5.673 1.00 96.12 219 GLU A C 1
ATOM 1739 O O . GLU A 1 219 ? 19.040 6.485 -5.021 1.00 96.12 219 GLU A O 1
ATOM 1744 N N . ASP A 1 220 ? 20.117 6.640 -6.984 1.00 96.12 220 ASP A N 1
ATOM 1745 C CA . ASP A 1 220 ? 18.930 7.054 -7.740 1.00 96.12 220 ASP A CA 1
ATOM 1746 C C . ASP A 1 220 ? 17.843 5.970 -7.708 1.00 96.12 220 ASP A C 1
ATOM 1748 O O . ASP A 1 220 ? 16.662 6.279 -7.547 1.00 96.12 220 ASP A O 1
ATOM 1752 N N . MET A 1 221 ? 18.238 4.701 -7.846 1.00 97.31 221 MET A N 1
ATOM 1753 C CA . MET A 1 221 ? 17.329 3.557 -7.784 1.00 97.31 221 MET A CA 1
ATOM 1754 C C . MET A 1 221 ? 16.707 3.395 -6.399 1.00 97.31 221 MET A C 1
ATOM 1756 O O . MET A 1 221 ? 15.497 3.198 -6.319 1.00 97.31 221 MET A O 1
ATOM 1760 N N . ASP A 1 222 ? 17.490 3.512 -5.327 1.00 96.25 222 ASP A N 1
ATOM 1761 C CA . ASP A 1 222 ? 16.989 3.416 -3.953 1.00 96.25 222 ASP A CA 1
ATOM 1762 C C . ASP A 1 222 ? 15.956 4.513 -3.671 1.00 96.25 222 ASP A C 1
ATOM 1764 O O . ASP A 1 222 ? 14.874 4.230 -3.149 1.00 96.25 222 ASP A O 1
ATOM 1768 N N . TYR A 1 223 ? 16.242 5.746 -4.103 1.00 96.44 223 TYR A N 1
ATOM 1769 C CA . TYR A 1 223 ? 15.298 6.859 -4.031 1.00 96.44 223 TYR A CA 1
ATOM 1770 C C . TYR A 1 223 ? 14.015 6.573 -4.823 1.00 96.44 223 TYR A C 1
ATOM 1772 O O . TYR A 1 223 ? 12.918 6.688 -4.276 1.00 96.44 223 TYR A O 1
ATOM 1780 N N . MET A 1 224 ? 14.124 6.167 -6.094 1.00 97.62 224 MET A N 1
ATOM 1781 C CA . MET A 1 224 ? 12.950 5.871 -6.925 1.00 97.62 224 MET A CA 1
ATOM 1782 C C . MET A 1 224 ? 12.131 4.708 -6.357 1.00 97.62 224 MET A C 1
ATOM 1784 O O . MET A 1 224 ? 10.905 4.758 -6.398 1.00 97.62 224 MET A O 1
ATOM 1788 N N . CYS A 1 225 ? 12.771 3.693 -5.772 1.00 97.06 225 CYS A N 1
ATOM 1789 C CA . CYS A 1 225 ? 12.074 2.607 -5.086 1.00 97.06 225 CYS A CA 1
ATOM 1790 C C . CYS A 1 225 ? 11.305 3.120 -3.864 1.00 97.06 225 CYS A C 1
ATOM 1792 O O . CYS A 1 225 ? 10.142 2.759 -3.699 1.00 97.06 225 CYS A O 1
ATOM 1794 N N . THR A 1 226 ? 11.897 4.008 -3.056 1.00 96.62 226 THR A N 1
ATOM 1795 C CA . THR A 1 226 ? 11.197 4.651 -1.931 1.00 96.62 226 THR A CA 1
ATOM 1796 C C . THR A 1 226 ? 9.983 5.461 -2.415 1.00 96.62 226 THR A C 1
ATOM 1798 O O . THR A 1 226 ? 8.902 5.340 -1.836 1.00 96.62 226 THR A O 1
ATOM 1801 N N . VAL A 1 227 ? 10.118 6.240 -3.497 1.00 97.94 227 VAL A N 1
ATOM 1802 C CA . VAL A 1 227 ? 8.997 6.990 -4.102 1.00 97.94 227 VAL A CA 1
ATOM 1803 C C . VAL A 1 227 ? 7.915 6.042 -4.621 1.00 97.94 227 VAL A C 1
ATOM 1805 O O . VAL A 1 227 ? 6.727 6.252 -4.386 1.00 97.94 227 VAL A O 1
ATOM 1808 N N . PHE A 1 228 ? 8.306 4.961 -5.292 1.00 97.88 228 PHE A N 1
ATOM 1809 C CA . PHE A 1 228 ? 7.370 3.959 -5.789 1.00 97.88 228 PHE A CA 1
ATOM 1810 C C . PHE A 1 228 ? 6.617 3.266 -4.660 1.00 97.88 228 PHE A C 1
ATOM 1812 O O . PHE A 1 228 ? 5.413 3.056 -4.768 1.00 97.88 228 PHE A O 1
ATOM 1819 N N . ASP A 1 229 ? 7.302 2.912 -3.577 1.00 96.50 229 ASP A N 1
ATOM 1820 C CA . ASP A 1 229 ? 6.685 2.287 -2.412 1.00 96.50 229 ASP A CA 1
ATOM 1821 C C . ASP A 1 229 ? 5.672 3.225 -1.750 1.00 96.50 229 ASP A C 1
ATOM 1823 O O . ASP A 1 229 ? 4.560 2.806 -1.422 1.00 96.50 229 ASP A O 1
ATOM 1827 N N . HIS A 1 230 ? 6.003 4.515 -1.645 1.00 97.38 230 HIS A N 1
ATOM 1828 C CA . HIS A 1 230 ? 5.067 5.544 -1.191 1.00 97.38 230 HIS A CA 1
ATOM 1829 C C . HIS A 1 230 ? 3.831 5.639 -2.097 1.00 97.38 230 HIS A C 1
ATOM 1831 O O . HIS A 1 230 ? 2.698 5.563 -1.609 1.00 97.38 230 HIS A O 1
ATOM 1837 N N . GLY A 1 231 ? 4.035 5.708 -3.415 1.00 97.38 231 GLY A N 1
ATOM 1838 C CA . GLY A 1 231 ? 2.958 5.702 -4.405 1.00 97.38 231 GLY A CA 1
ATOM 1839 C C . GLY A 1 231 ? 2.097 4.436 -4.337 1.00 97.38 231 GLY A C 1
ATOM 1840 O O . GLY A 1 231 ? 0.869 4.513 -4.426 1.00 97.38 231 GLY A O 1
ATOM 1841 N N . ARG A 1 232 ? 2.713 3.272 -4.086 1.00 96.44 232 ARG A N 1
ATOM 1842 C CA . ARG A 1 232 ? 2.014 1.987 -3.959 1.00 96.44 232 ARG A CA 1
ATOM 1843 C C . ARG A 1 232 ? 1.095 2.015 -2.752 1.00 96.44 232 ARG A C 1
ATOM 1845 O O . ARG A 1 232 ? -0.080 1.693 -2.897 1.00 96.44 232 ARG A O 1
ATOM 1852 N N . LEU A 1 233 ? 1.595 2.455 -1.594 1.00 96.62 233 LEU A N 1
ATOM 1853 C CA . LEU A 1 233 ? 0.804 2.598 -0.368 1.00 96.62 233 LEU A CA 1
ATOM 1854 C C . LEU A 1 233 ? -0.400 3.527 -0.570 1.00 96.62 233 LEU A C 1
ATOM 1856 O O . LEU A 1 233 ? -1.502 3.197 -0.132 1.00 96.62 233 LEU A O 1
ATOM 1860 N N . ARG A 1 234 ? -0.220 4.639 -1.293 1.00 97.19 234 ARG A N 1
ATOM 1861 C CA . ARG A 1 234 ? -1.312 5.550 -1.676 1.00 97.19 234 ARG A CA 1
ATOM 1862 C C . ARG A 1 234 ? -2.337 4.894 -2.597 1.00 97.19 234 ARG A C 1
ATOM 1864 O O . ARG A 1 234 ? -3.533 5.101 -2.417 1.00 97.19 234 ARG A O 1
ATOM 1871 N N . ALA A 1 235 ? -1.896 4.087 -3.560 1.00 95.69 235 ALA A N 1
ATOM 1872 C CA . ALA A 1 235 ? -2.787 3.414 -4.503 1.00 95.69 235 ALA A CA 1
ATOM 1873 C C . ALA A 1 235 ? -3.692 2.367 -3.829 1.00 95.69 235 ALA A C 1
ATOM 1875 O O . ALA A 1 235 ? -4.830 2.169 -4.257 1.00 95.69 235 ALA A O 1
ATOM 1876 N N . ILE A 1 236 ? -3.206 1.715 -2.769 1.00 95.50 236 ILE A N 1
ATOM 1877 C CA . ILE A 1 236 ? -3.954 0.698 -2.012 1.00 95.50 236 ILE A CA 1
ATOM 1878 C C . ILE A 1 236 ? -4.629 1.239 -0.741 1.00 95.50 236 ILE A C 1
ATOM 1880 O O . ILE A 1 236 ? -5.200 0.455 0.030 1.00 95.50 236 ILE A O 1
ATOM 1884 N N . GLU A 1 237 ? -4.541 2.551 -0.506 1.00 97.25 237 GLU A N 1
ATOM 1885 C CA . GLU A 1 237 ? -5.149 3.232 0.632 1.00 97.25 237 GLU A CA 1
ATOM 1886 C C . GLU A 1 237 ? -6.675 3.068 0.584 1.00 97.25 237 GLU A C 1
ATOM 1888 O O . GLU A 1 237 ? -7.334 3.328 -0.426 1.00 97.25 237 GLU A O 1
ATOM 1893 N N . VAL A 1 238 ? -7.262 2.627 1.695 1.00 97.44 238 VAL A N 1
ATOM 1894 C CA . VAL A 1 238 ? -8.714 2.547 1.847 1.00 97.44 238 VAL A CA 1
ATOM 1895 C C . VAL A 1 238 ? -9.240 3.780 2.566 1.00 97.44 238 VAL A C 1
ATOM 1897 O O . VAL A 1 238 ? -8.558 4.408 3.373 1.00 97.44 238 VAL A O 1
ATOM 1900 N N . GLN A 1 239 ? -10.504 4.113 2.305 1.00 97.50 239 GLN A N 1
ATOM 1901 C CA . GLN A 1 239 ? -11.148 5.246 2.961 1.00 97.50 239 GLN A CA 1
ATOM 1902 C C . GLN A 1 239 ? -11.118 5.084 4.491 1.00 97.50 239 GLN A C 1
ATOM 1904 O O . GLN A 1 239 ? -11.497 4.020 4.998 1.00 97.50 239 GLN A O 1
ATOM 1909 N N . PRO A 1 240 ? -10.726 6.131 5.240 1.00 97.38 240 PRO A N 1
ATOM 1910 C CA . PRO A 1 240 ? -10.612 6.052 6.685 1.00 97.38 240 PRO A CA 1
ATOM 1911 C C . PRO A 1 240 ? -11.981 5.727 7.301 1.00 97.38 240 PRO A C 1
ATOM 1913 O O . PRO A 1 240 ? -12.974 6.398 6.983 1.00 97.38 240 PRO A O 1
ATOM 1916 N N . PRO A 1 241 ? -12.078 4.741 8.214 1.00 97.75 241 PRO A N 1
ATOM 1917 C CA . PRO A 1 241 ? -13.359 4.390 8.807 1.00 97.75 241 PRO A CA 1
ATOM 1918 C C . PRO A 1 241 ? -13.967 5.577 9.560 1.00 97.75 241 PRO A C 1
ATOM 1920 O O . PRO A 1 241 ? -13.272 6.422 10.145 1.00 97.75 241 PRO A O 1
ATOM 1923 N N . LYS A 1 242 ? -15.298 5.666 9.540 1.00 98.19 242 LYS A N 1
ATOM 1924 C CA . LYS A 1 242 ? -16.006 6.820 10.103 1.00 98.19 242 LYS A CA 1
ATOM 1925 C C . LYS A 1 242 ? -15.818 6.860 11.613 1.00 98.19 242 LYS A C 1
ATOM 1927 O O . LYS A 1 242 ? -15.881 5.838 12.280 1.00 98.19 242 LYS A O 1
ATOM 1932 N N . MET A 1 243 ? -15.634 8.044 12.178 1.00 98.31 243 MET A N 1
ATOM 1933 C CA . MET A 1 243 ? -15.640 8.194 13.632 1.00 98.31 243 MET A CA 1
ATOM 1934 C C . MET A 1 243 ? -17.037 7.912 14.193 1.00 98.31 243 MET A C 1
ATOM 1936 O O . MET A 1 243 ? -18.044 8.308 13.596 1.00 98.31 243 MET A O 1
ATOM 1940 N N . LEU A 1 244 ? -17.105 7.243 15.344 1.00 97.88 244 LEU A N 1
ATOM 1941 C CA . LEU A 1 244 ? -18.353 7.036 16.068 1.00 97.88 244 LEU A CA 1
ATOM 1942 C C . LEU A 1 244 ? -18.995 8.404 16.377 1.00 97.88 244 LEU A C 1
ATOM 1944 O O . LEU A 1 244 ? -18.317 9.282 16.922 1.00 97.88 244 LEU A O 1
ATOM 1948 N N . PRO A 1 245 ? -20.288 8.623 16.057 1.00 98.19 245 PRO A N 1
ATOM 1949 C CA . PRO A 1 245 ? -20.934 9.905 16.314 1.00 98.19 245 PRO A CA 1
ATOM 1950 C C . PRO A 1 245 ? -20.843 10.302 17.789 1.00 98.19 245 PRO A C 1
ATOM 1952 O O . PRO A 1 245 ? -21.142 9.495 18.671 1.00 98.19 245 PRO A O 1
ATOM 1955 N N . ARG A 1 246 ? -20.498 11.568 18.063 1.00 98.12 246 ARG A N 1
ATOM 1956 C CA . ARG A 1 246 ? -20.260 12.080 19.427 1.00 98.12 246 ARG A CA 1
ATOM 1957 C C . ARG A 1 246 ? -21.409 11.781 20.392 1.00 98.12 246 ARG A C 1
ATOM 1959 O O . ARG A 1 246 ? -21.156 11.388 21.523 1.00 98.12 246 ARG A O 1
ATOM 1966 N N . LYS A 1 247 ? -22.662 11.919 19.940 1.00 98.12 247 LYS A N 1
ATOM 1967 C CA . LYS A 1 247 ? -23.851 11.599 20.748 1.00 98.12 247 LYS A CA 1
ATOM 1968 C C . LYS A 1 247 ? -23.825 10.146 21.238 1.00 98.12 247 LYS A C 1
ATOM 1970 O O . LYS A 1 247 ? -23.916 9.911 22.435 1.00 98.12 247 LYS A O 1
ATOM 1975 N N . ARG A 1 248 ? -23.607 9.200 20.321 1.00 97.50 248 ARG A N 1
ATOM 1976 C CA . ARG A 1 248 ? -23.544 7.766 20.629 1.00 97.50 248 ARG A CA 1
ATOM 1977 C C . ARG A 1 248 ? -22.330 7.415 21.488 1.00 97.50 248 ARG A C 1
ATOM 1979 O O . ARG A 1 248 ? -22.449 6.624 22.412 1.00 97.50 248 ARG A O 1
ATOM 1986 N N . ARG A 1 249 ? -21.175 8.036 21.224 1.00 97.81 249 ARG A N 1
ATOM 1987 C CA . ARG A 1 249 ? -19.980 7.887 22.068 1.00 97.81 249 ARG A CA 1
ATOM 1988 C C . ARG A 1 249 ? -20.261 8.311 23.514 1.00 97.81 249 ARG A C 1
ATOM 1990 O O . ARG A 1 249 ? -19.908 7.584 24.430 1.00 97.81 249 ARG A O 1
ATOM 1997 N N . ASN A 1 250 ? -20.927 9.448 23.719 1.00 98.12 250 ASN A N 1
ATOM 1998 C CA . ASN A 1 250 ? -21.281 9.931 25.055 1.00 98.12 250 ASN A CA 1
ATOM 1999 C C . ASN A 1 250 ? -22.299 9.022 25.759 1.00 98.12 250 ASN A C 1
ATOM 2001 O O . ASN A 1 250 ? -22.216 8.854 26.968 1.00 98.12 250 ASN A O 1
ATOM 2005 N N . GLU A 1 251 ? -23.259 8.453 25.026 1.00 97.69 251 GLU A N 1
ATOM 2006 C CA . GLU A 1 251 ? -24.208 7.474 25.576 1.00 97.69 251 GLU A CA 1
ATOM 2007 C C . GLU A 1 251 ? -23.479 6.222 26.083 1.00 97.69 251 GLU A C 1
ATOM 2009 O O . GLU A 1 251 ? -23.713 5.807 27.212 1.00 97.69 251 GLU A O 1
ATOM 2014 N N . LEU A 1 252 ? -22.532 5.684 25.306 1.00 97.12 252 LEU A N 1
ATOM 2015 C CA . LEU A 1 252 ? -21.702 4.557 25.745 1.00 97.12 252 LEU A CA 1
ATOM 2016 C C . LEU A 1 252 ? -20.849 4.913 26.970 1.00 97.12 252 LEU A C 1
ATOM 2018 O O . LEU A 1 252 ? -20.784 4.133 27.912 1.00 97.12 252 LEU A O 1
ATOM 2022 N N . LEU A 1 253 ? -20.233 6.097 26.995 1.00 97.62 253 LEU A N 1
ATOM 2023 C CA . LEU A 1 253 ? -19.440 6.533 28.149 1.00 97.62 253 LEU A CA 1
ATOM 2024 C C . LEU A 1 253 ? -20.280 6.652 29.428 1.00 97.62 253 LEU A C 1
ATOM 2026 O O . LEU A 1 253 ? -19.796 6.283 30.488 1.00 97.62 253 LEU A O 1
ATOM 2030 N N . LYS A 1 254 ? -21.547 7.074 29.334 1.00 97.25 254 LYS A N 1
ATOM 2031 C CA . LYS A 1 254 ? -22.457 7.057 30.490 1.00 97.25 254 LYS A CA 1
ATOM 2032 C C . LYS A 1 254 ? -22.712 5.638 30.998 1.00 97.25 254 LYS A C 1
ATOM 2034 O O . LYS A 1 254 ? -22.681 5.422 32.201 1.00 97.25 254 LYS A O 1
ATOM 2039 N N . CYS A 1 255 ? -22.913 4.671 30.099 1.00 96.12 255 CYS A N 1
ATOM 2040 C CA . CYS A 1 255 ? -23.042 3.265 30.493 1.00 96.12 255 CYS A CA 1
ATOM 2041 C C . CYS A 1 255 ? -21.766 2.740 31.168 1.00 96.12 255 CYS A C 1
ATOM 2043 O O . CYS A 1 255 ? -21.856 1.954 32.104 1.00 96.12 255 CYS A O 1
ATOM 2045 N N . PHE A 1 256 ? -20.586 3.177 30.715 1.00 97.56 256 PHE A N 1
ATOM 2046 C CA . PHE A 1 256 ? -19.326 2.855 31.386 1.00 97.56 256 PHE A CA 1
ATOM 2047 C C . PHE A 1 256 ? -19.281 3.432 32.801 1.00 97.56 256 PHE A C 1
ATOM 2049 O O . PHE A 1 256 ? -18.989 2.700 33.739 1.00 97.56 256 PHE A O 1
ATOM 2056 N N . ASP A 1 257 ? -19.610 4.716 32.962 1.00 97.44 257 ASP A N 1
ATOM 2057 C CA . ASP A 1 257 ? -19.597 5.389 34.265 1.00 97.44 257 ASP A CA 1
ATOM 2058 C C . ASP A 1 257 ? -20.583 4.731 35.261 1.00 97.44 257 ASP A C 1
ATOM 2060 O O . ASP A 1 257 ? -20.334 4.703 36.461 1.00 97.44 257 ASP A O 1
ATOM 2064 N N . GLU A 1 258 ? -21.685 4.142 34.779 1.00 96.56 258 GLU A N 1
ATOM 2065 C CA . GLU A 1 258 ? -22.613 3.355 35.609 1.00 96.56 258 GLU A CA 1
ATOM 2066 C C . GLU A 1 258 ? -22.033 1.999 36.067 1.00 96.56 258 GLU A C 1
ATOM 2068 O O . GLU A 1 258 ? -22.413 1.490 37.128 1.00 96.56 258 GLU A O 1
ATOM 2073 N N . MET A 1 259 ? -21.125 1.402 35.285 1.00 97.12 259 MET A N 1
ATOM 2074 C CA . MET A 1 259 ? -20.425 0.160 35.640 1.00 97.12 259 MET A CA 1
ATOM 2075 C C . MET A 1 259 ? -19.214 0.420 36.543 1.00 97.12 259 MET A C 1
ATOM 2077 O O . MET A 1 259 ? -18.984 -0.340 37.482 1.00 97.12 259 MET A O 1
ATOM 2081 N N . ASP A 1 260 ? -18.485 1.514 36.316 1.00 97.75 260 ASP A N 1
ATOM 2082 C CA . ASP A 1 260 ? -17.338 1.954 37.119 1.00 97.75 260 ASP A CA 1
ATOM 2083 C C . ASP A 1 260 ? -17.784 2.597 38.442 1.00 97.75 260 ASP A C 1
ATOM 2085 O O . ASP A 1 260 ? -17.557 3.774 38.725 1.00 97.75 260 ASP A O 1
ATOM 2089 N N . ARG A 1 261 ? -18.438 1.803 39.298 1.00 95.94 261 ARG A N 1
ATOM 2090 C CA . ARG A 1 261 ? -18.986 2.270 40.586 1.00 95.94 261 ARG A CA 1
ATOM 2091 C C . ARG A 1 261 ? -17.924 2.874 41.507 1.00 95.94 261 ARG A C 1
ATOM 2093 O O . ARG A 1 261 ? -18.261 3.659 42.390 1.00 95.94 261 ARG A O 1
ATOM 2100 N N . GLN A 1 262 ? -16.666 2.474 41.334 1.00 96.69 262 GLN A N 1
ATOM 2101 C CA . GLN A 1 262 ? -15.535 2.932 42.139 1.00 96.69 262 GLN A CA 1
ATOM 2102 C C . GLN A 1 262 ? -14.849 4.174 41.545 1.00 96.69 262 GLN A C 1
ATOM 2104 O O . GLN A 1 262 ? -14.012 4.766 42.222 1.00 96.69 262 GLN A O 1
ATOM 2109 N N . ASN A 1 263 ? -15.236 4.610 40.339 1.00 96.69 263 ASN A N 1
ATOM 2110 C CA . ASN A 1 263 ? -14.632 5.721 39.598 1.00 96.69 263 ASN A CA 1
ATOM 2111 C C . ASN A 1 263 ? -13.110 5.578 39.442 1.00 96.69 263 ASN A C 1
ATOM 2113 O O . ASN A 1 263 ? -12.373 6.563 39.522 1.00 96.69 263 ASN A O 1
ATOM 2117 N N . LEU A 1 264 ? -12.632 4.347 39.250 1.00 97.50 264 LEU A N 1
ATOM 2118 C CA . LEU A 1 264 ? -11.206 4.070 39.063 1.00 97.50 264 LEU A CA 1
ATOM 2119 C C . LEU A 1 264 ? -10.778 4.234 37.600 1.00 97.50 264 LEU A C 1
ATOM 2121 O O . LEU A 1 264 ? -9.587 4.214 37.299 1.00 97.50 264 LEU A O 1
ATOM 2125 N N . GLY A 1 265 ? -11.737 4.390 36.683 1.00 97.69 265 GLY A N 1
ATOM 2126 C CA . GLY A 1 265 ? -11.513 4.376 35.242 1.00 97.69 265 GLY A CA 1
ATOM 2127 C C . GLY A 1 265 ? -11.304 2.973 34.672 1.00 97.69 265 GLY A C 1
ATOM 2128 O O . GLY A 1 265 ? -10.990 2.857 33.488 1.00 97.69 265 GLY A O 1
ATOM 2129 N N . LEU A 1 266 ? -11.484 1.932 35.490 1.00 98.00 266 LEU A N 1
ATOM 2130 C CA . LEU A 1 266 ? -11.268 0.527 35.161 1.00 98.00 266 LEU A CA 1
ATOM 2131 C C . LEU A 1 266 ? -12.473 -0.292 35.620 1.00 98.00 266 LEU A C 1
ATOM 2133 O O . LEU A 1 266 ? -12.914 -0.162 36.759 1.00 98.00 266 LEU A O 1
ATOM 2137 N N . VAL A 1 267 ? -12.981 -1.153 34.742 1.00 98.19 267 VAL A N 1
ATOM 2138 C CA . VAL A 1 267 ? -14.105 -2.048 35.036 1.00 98.19 267 VAL A CA 1
ATOM 2139 C C . VAL A 1 267 ? -13.659 -3.497 34.824 1.00 98.19 267 VAL A C 1
ATOM 2141 O O . VAL A 1 267 ? -13.104 -3.803 33.765 1.00 98.19 267 VAL A O 1
ATOM 2144 N N . PRO A 1 268 ? -13.896 -4.410 35.781 1.00 98.06 268 PRO A N 1
ATOM 2145 C CA . PRO A 1 268 ? -13.627 -5.830 35.588 1.00 98.06 268 PRO A CA 1
ATOM 2146 C C . PRO A 1 268 ? -14.459 -6.419 34.449 1.00 98.06 268 PRO A C 1
ATOM 2148 O O . PRO A 1 268 ? -15.662 -6.179 34.348 1.00 98.06 268 PRO A O 1
ATOM 2151 N N . TYR A 1 269 ? -13.868 -7.291 33.630 1.00 98.12 269 TYR A N 1
ATOM 2152 C CA . TYR A 1 269 ? -14.614 -7.995 32.574 1.00 98.12 269 TYR A CA 1
ATOM 2153 C C . TYR A 1 269 ? -15.794 -8.824 33.116 1.00 98.12 269 TYR A C 1
ATOM 2155 O O . TYR A 1 269 ? -16.787 -9.022 32.413 1.00 98.12 269 TYR A O 1
ATOM 2163 N N . SER A 1 270 ? -15.718 -9.288 34.369 1.00 97.44 270 SER A N 1
ATOM 2164 C CA . SER A 1 270 ? -16.813 -9.994 35.046 1.00 97.44 270 SER A CA 1
ATOM 2165 C C . SER A 1 270 ? -18.077 -9.151 35.194 1.00 97.44 270 SER A C 1
ATOM 2167 O O . SER A 1 270 ? -19.169 -9.718 35.217 1.00 97.44 270 SER A O 1
ATOM 2169 N N . ASP A 1 271 ? -17.951 -7.823 35.247 1.00 97.38 271 ASP A N 1
ATOM 2170 C CA . ASP A 1 271 ? -19.068 -6.908 35.497 1.00 97.38 271 ASP A CA 1
ATOM 2171 C C . ASP A 1 271 ? -19.949 -6.706 34.253 1.00 97.38 271 ASP A C 1
ATOM 2173 O O . ASP A 1 271 ? -21.100 -6.275 34.365 1.00 97.38 271 ASP A O 1
ATOM 2177 N N . LEU A 1 272 ? -19.481 -7.135 33.074 1.00 96.69 272 LEU A N 1
ATOM 2178 C CA . LEU A 1 272 ? -20.279 -7.161 31.842 1.00 96.69 272 LEU A CA 1
ATOM 2179 C C . LEU A 1 272 ? -21.460 -8.147 31.916 1.00 96.69 272 LEU A C 1
ATOM 2181 O O . LEU A 1 272 ? -22.485 -7.920 31.266 1.00 96.69 272 LEU A O 1
ATOM 2185 N N . ILE A 1 273 ? -21.337 -9.219 32.713 1.00 96.62 273 ILE A N 1
ATOM 2186 C CA . ILE A 1 273 ? -22.379 -10.244 32.896 1.00 96.62 273 ILE A CA 1
ATOM 2187 C C . ILE A 1 273 ? -23.574 -9.697 33.692 1.00 96.62 273 ILE A C 1
ATOM 2189 O O . ILE A 1 273 ? -24.687 -9.707 33.159 1.00 96.62 273 ILE A O 1
ATOM 2193 N N . PRO A 1 274 ? -23.411 -9.186 34.933 1.00 96.25 274 PRO A N 1
ATOM 2194 C CA . PRO A 1 274 ? -24.527 -8.618 35.686 1.00 96.25 274 PRO A CA 1
ATOM 2195 C C . PRO A 1 274 ? -25.102 -7.352 35.034 1.00 96.25 274 PRO A C 1
ATOM 2197 O O . PRO A 1 274 ? -26.279 -7.059 35.236 1.00 96.25 274 PRO A O 1
ATOM 2200 N N . ALA A 1 275 ? -24.322 -6.628 34.220 1.00 94.69 275 ALA A N 1
ATOM 2201 C CA . ALA A 1 275 ? -24.821 -5.517 33.405 1.00 94.69 275 ALA A CA 1
ATOM 2202 C C . ALA A 1 275 ? -25.688 -5.971 32.209 1.00 94.69 275 ALA A C 1
ATOM 2204 O O . ALA A 1 275 ? -26.341 -5.145 31.570 1.00 94.69 275 ALA A O 1
ATOM 2205 N N . GLY A 1 276 ? -25.715 -7.273 31.894 1.00 94.56 276 GLY A N 1
ATOM 2206 C CA . GLY A 1 276 ? -26.468 -7.832 30.771 1.00 94.56 276 GLY A CA 1
ATOM 2207 C C . GLY A 1 276 ? -25.902 -7.455 29.399 1.00 94.56 276 GLY A C 1
ATOM 2208 O O . GLY A 1 276 ? -26.635 -7.493 28.411 1.00 94.56 276 GLY A O 1
ATOM 2209 N N . VAL A 1 277 ? -24.624 -7.067 29.340 1.00 94.25 277 VAL A N 1
ATOM 2210 C CA . VAL A 1 277 ? -23.934 -6.667 28.104 1.00 94.25 277 VAL A CA 1
ATOM 2211 C C . VAL A 1 277 ? -23.402 -7.892 27.360 1.00 94.25 277 VAL A C 1
ATOM 2213 O O . VAL A 1 277 ? -23.476 -7.947 26.133 1.00 94.25 277 VAL A O 1
ATOM 2216 N N . ALA A 1 278 ? -22.887 -8.879 28.094 1.00 96.06 278 ALA A N 1
ATOM 2217 C CA . ALA A 1 278 ? -22.268 -10.080 27.543 1.00 96.06 278 ALA A CA 1
ATOM 2218 C C . ALA A 1 278 ? -22.553 -11.310 28.420 1.00 96.06 278 ALA A C 1
ATOM 2220 O O . ALA A 1 278 ? -22.775 -11.189 29.622 1.00 96.06 278 ALA A O 1
ATOM 2221 N N . ASP A 1 279 ? -22.524 -12.502 27.823 1.00 97.50 279 ASP A N 1
ATOM 2222 C CA . ASP A 1 279 ? -22.512 -13.763 28.568 1.00 97.50 279 ASP A CA 1
ATOM 2223 C C . ASP A 1 279 ? -21.076 -14.187 28.937 1.00 97.50 279 ASP A C 1
ATOM 2225 O O . ASP A 1 279 ? -20.091 -13.562 28.537 1.00 97.50 279 ASP A O 1
ATOM 2229 N N . GLN A 1 280 ? -20.939 -15.269 29.706 1.00 97.62 280 GLN A N 1
ATOM 2230 C CA . GLN A 1 280 ? -19.638 -15.745 30.186 1.00 97.62 280 GLN A CA 1
ATOM 2231 C C . GLN A 1 280 ? -18.680 -16.161 29.052 1.00 97.62 280 GLN A C 1
ATOM 2233 O O . GLN A 1 280 ? -17.466 -15.983 29.177 1.00 97.62 280 GLN A O 1
ATOM 2238 N N . ASN A 1 281 ? -19.209 -16.677 27.939 1.00 97.38 281 ASN A N 1
ATOM 2239 C CA . ASN A 1 281 ? -18.404 -17.088 26.788 1.00 97.38 281 ASN A CA 1
ATOM 2240 C C . ASN A 1 281 ? -17.912 -15.865 26.005 1.00 97.38 281 ASN A C 1
ATOM 2242 O O . ASN A 1 281 ? -16.737 -15.782 25.656 1.00 97.38 281 ASN A O 1
ATOM 2246 N N . MET A 1 282 ? -18.788 -14.888 25.783 1.00 96.25 282 MET A N 1
ATOM 2247 C CA . MET A 1 282 ? -18.469 -13.626 25.129 1.00 96.25 282 MET A CA 1
ATOM 2248 C C . MET A 1 282 ? -17.449 -12.828 25.939 1.00 96.25 282 MET A C 1
ATOM 2250 O O . MET A 1 282 ? -16.499 -12.305 25.368 1.00 96.25 282 MET A O 1
ATOM 2254 N N . VAL A 1 283 ? -17.575 -12.792 27.269 1.00 97.44 283 VAL A N 1
ATOM 2255 C CA . VAL A 1 283 ? -16.575 -12.161 28.144 1.00 97.44 283 VAL A CA 1
ATOM 2256 C C . VAL A 1 283 ? -15.192 -12.787 27.965 1.00 97.44 283 VAL A C 1
ATOM 2258 O O . VAL A 1 283 ? -14.197 -12.067 27.951 1.00 97.44 283 VAL A O 1
ATOM 2261 N N . LYS A 1 284 ? -15.105 -14.111 27.781 1.00 96.94 284 LYS A N 1
ATOM 2262 C CA . LYS A 1 284 ? -13.832 -14.772 27.467 1.00 96.94 284 LYS A CA 1
ATOM 2263 C C . LYS A 1 284 ? -13.255 -14.269 26.139 1.00 96.94 284 LYS A C 1
ATOM 2265 O O . LYS A 1 284 ? -12.106 -13.852 26.123 1.00 96.94 284 LYS A O 1
ATOM 2270 N N . VAL A 1 285 ? -14.064 -14.217 25.079 1.00 96.19 285 VAL A N 1
ATOM 2271 C CA . VAL A 1 285 ? -13.639 -13.715 23.757 1.00 96.19 285 VAL A CA 1
ATOM 2272 C C . VAL A 1 285 ? -13.208 -12.245 23.809 1.00 96.19 285 VAL A C 1
ATOM 2274 O O . VAL A 1 285 ? -12.214 -11.871 23.192 1.00 96.19 285 VAL A O 1
ATOM 2277 N N . LEU A 1 286 ? -13.944 -11.400 24.537 1.00 95.94 286 LEU A N 1
ATOM 2278 C CA . LEU A 1 286 ? -13.616 -9.982 24.693 1.00 95.94 286 LEU A CA 1
ATOM 2279 C C . LEU A 1 286 ? -12.305 -9.796 25.454 1.00 95.94 286 LEU A C 1
ATOM 2281 O O . LEU A 1 286 ? -11.459 -9.029 25.009 1.00 95.94 286 LEU A O 1
ATOM 2285 N N . ARG A 1 287 ? -12.109 -10.539 26.543 1.00 96.69 287 ARG A N 1
ATOM 2286 C CA . ARG A 1 287 ? -10.859 -10.534 27.302 1.00 96.69 287 ARG A CA 1
ATOM 2287 C C . ARG A 1 287 ? -9.683 -10.975 26.434 1.00 96.69 287 ARG A C 1
ATOM 2289 O O . ARG A 1 287 ? -8.742 -10.211 26.291 1.00 96.69 287 ARG A O 1
ATOM 2296 N N . ASP A 1 288 ? -9.783 -12.111 25.747 1.00 96.31 288 ASP A N 1
ATOM 2297 C CA . ASP A 1 288 ? -8.706 -12.610 24.874 1.00 96.31 288 ASP A CA 1
ATOM 2298 C C . ASP A 1 288 ? -8.321 -11.598 23.770 1.00 96.31 288 ASP A C 1
ATOM 2300 O O . ASP A 1 288 ? -7.190 -11.588 23.290 1.00 96.31 288 ASP A O 1
ATOM 2304 N N . LYS A 1 289 ? -9.259 -10.734 23.358 1.00 94.69 289 LYS A N 1
ATOM 2305 C CA . LYS A 1 289 ? -9.055 -9.748 22.289 1.00 94.69 289 LYS A CA 1
ATOM 2306 C C . LYS A 1 289 ? -8.596 -8.366 22.774 1.00 94.69 289 LYS A C 1
ATOM 2308 O O . LYS A 1 289 ? -7.827 -7.718 22.063 1.00 94.69 289 LYS A O 1
ATOM 2313 N N . TYR A 1 290 ? -9.106 -7.884 23.906 1.00 95.62 290 TYR A N 1
ATOM 2314 C CA . TYR A 1 290 ? -8.934 -6.497 24.363 1.00 95.62 290 TYR A CA 1
ATOM 2315 C C . TYR A 1 290 ? -8.112 -6.366 25.657 1.00 95.62 290 TYR A C 1
ATOM 2317 O O . TYR A 1 290 ? -7.599 -5.282 25.925 1.00 95.62 290 TYR A O 1
ATOM 2325 N N . ASP A 1 291 ? -7.923 -7.440 26.429 1.00 96.62 291 ASP A N 1
ATOM 2326 C CA . ASP A 1 291 ? -7.123 -7.469 27.666 1.00 96.62 291 ASP A CA 1
ATOM 2327 C C . ASP A 1 291 ? -5.632 -7.685 27.360 1.00 96.62 291 ASP A C 1
ATOM 2329 O O . ASP A 1 291 ? -5.039 -8.719 27.674 1.00 96.62 291 ASP A O 1
ATOM 2333 N N . LYS A 1 292 ? -5.019 -6.717 26.669 1.00 92.75 292 LYS A N 1
ATOM 2334 C CA . LYS A 1 292 ? -3.622 -6.825 26.208 1.00 92.75 292 LYS A CA 1
ATOM 2335 C C . LYS A 1 292 ? -2.618 -6.937 27.357 1.00 92.75 292 LYS A C 1
ATOM 2337 O O . LYS A 1 292 ? -1.548 -7.505 27.167 1.00 92.75 292 LYS A O 1
ATOM 2342 N N . ASP A 1 293 ? -2.947 -6.383 28.519 1.00 95.81 293 ASP A N 1
ATOM 2343 C CA . ASP A 1 293 ? -2.111 -6.398 29.718 1.00 95.81 293 ASP A CA 1
ATOM 2344 C C . ASP A 1 293 ? -2.463 -7.540 30.686 1.00 95.81 293 ASP A C 1
ATOM 2346 O O . ASP A 1 293 ? -1.799 -7.697 31.710 1.00 95.81 293 ASP A O 1
ATOM 2350 N N . SER A 1 294 ? -3.451 -8.379 30.342 1.00 96.00 294 SER A N 1
ATOM 2351 C CA . SER A 1 294 ? -3.925 -9.495 31.174 1.00 96.00 294 SER A CA 1
ATOM 2352 C C . SER A 1 294 ? -4.324 -9.059 32.589 1.00 96.00 294 SER A C 1
ATOM 2354 O O . SER A 1 294 ? -4.175 -9.818 33.550 1.00 96.00 294 SER A O 1
ATOM 2356 N N . THR A 1 295 ? -4.816 -7.827 32.739 1.00 97.31 295 THR A N 1
ATOM 2357 C CA . THR A 1 295 ? -5.234 -7.286 34.038 1.00 97.31 295 THR A CA 1
ATOM 2358 C C . THR A 1 295 ? -6.599 -7.803 34.468 1.00 97.31 295 THR A C 1
ATOM 2360 O O . THR A 1 295 ? -6.958 -7.692 35.642 1.00 97.31 295 THR A O 1
ATOM 2363 N N . GLY A 1 296 ? -7.384 -8.350 33.536 1.00 97.62 296 GLY A N 1
ATOM 2364 C CA . GLY A 1 296 ? -8.773 -8.720 33.775 1.00 97.62 296 GLY A CA 1
ATOM 2365 C C . GLY A 1 296 ? -9.711 -7.517 33.911 1.00 97.62 296 GLY A C 1
ATOM 2366 O O . GLY A 1 296 ? -10.884 -7.707 34.254 1.00 97.62 296 GLY A O 1
ATOM 2367 N N . ASN A 1 297 ? -9.238 -6.307 33.598 1.00 98.25 297 ASN A N 1
ATOM 2368 C CA . ASN A 1 297 ? -10.014 -5.071 33.603 1.00 98.25 297 ASN A CA 1
ATOM 2369 C C . ASN A 1 297 ? -9.953 -4.391 32.229 1.00 98.25 297 ASN A C 1
ATOM 2371 O O . ASN A 1 297 ? -9.070 -4.660 31.422 1.00 98.25 297 ASN A O 1
ATOM 2375 N N . PHE A 1 298 ? -10.894 -3.492 31.956 1.00 98.00 298 PHE A N 1
ATOM 2376 C CA . PHE A 1 298 ? -10.883 -2.664 30.753 1.00 98.00 298 PHE A CA 1
ATOM 2377 C C . PHE A 1 298 ? -11.145 -1.196 31.091 1.00 98.00 298 PHE A C 1
ATOM 2379 O O . PHE A 1 298 ? -11.885 -0.876 32.025 1.00 98.00 298 PHE A O 1
ATOM 2386 N N . ASP A 1 299 ? -10.540 -0.298 30.315 1.00 97.81 299 ASP A N 1
ATOM 2387 C CA . ASP A 1 299 ? -10.703 1.147 30.456 1.00 97.81 299 ASP A CA 1
ATOM 2388 C C . ASP A 1 299 ? -11.831 1.696 29.555 1.00 97.81 299 ASP A C 1
ATOM 2390 O O . ASP A 1 299 ? -12.493 0.972 28.798 1.00 97.81 299 ASP A O 1
ATOM 2394 N N . LYS A 1 300 ? -12.055 3.016 29.611 1.00 97.56 300 LYS A N 1
ATOM 2395 C CA . LYS A 1 300 ? -13.066 3.700 28.780 1.00 97.56 300 LYS A CA 1
ATOM 2396 C C . LYS A 1 300 ? -12.831 3.509 27.279 1.00 97.56 300 LYS A C 1
ATOM 2398 O O . LYS A 1 300 ? -13.798 3.463 26.517 1.00 97.56 300 LYS A O 1
ATOM 2403 N N . ASN A 1 301 ? -11.576 3.442 26.837 1.00 97.31 301 ASN A N 1
ATOM 2404 C CA . ASN A 1 301 ? -11.238 3.320 25.420 1.00 97.31 301 ASN A CA 1
ATOM 2405 C C . ASN A 1 301 ? -11.503 1.899 24.918 1.00 97.31 301 ASN A C 1
ATOM 2407 O O . ASN A 1 301 ? -12.243 1.740 23.948 1.00 97.31 301 ASN A O 1
ATOM 2411 N N . ALA A 1 302 ? -11.023 0.884 25.638 1.00 96.81 302 ALA A N 1
ATOM 2412 C CA . ALA A 1 302 ? -11.315 -0.520 25.381 1.00 96.81 302 ALA A CA 1
ATOM 2413 C C . ALA A 1 302 ? -12.828 -0.778 25.380 1.00 96.81 302 ALA A C 1
ATOM 2415 O O . ALA A 1 302 ? -13.339 -1.430 24.471 1.00 96.81 302 ALA A O 1
ATOM 2416 N N . PHE A 1 303 ? -13.582 -0.185 26.314 1.00 97.62 303 PHE A N 1
ATOM 2417 C CA . PHE A 1 303 ? -15.043 -0.270 26.295 1.00 97.62 303 PHE A CA 1
ATOM 2418 C C . PHE A 1 303 ? -15.662 0.316 25.023 1.00 97.62 303 PHE A C 1
ATOM 2420 O O . PHE A 1 303 ? -16.528 -0.304 24.401 1.00 97.62 303 PHE A O 1
ATOM 2427 N N . LEU A 1 304 ? -15.219 1.504 24.603 1.00 97.75 304 LEU A N 1
ATOM 2428 C CA . LEU A 1 304 ? -15.701 2.105 23.363 1.00 97.75 304 LEU A CA 1
ATOM 2429 C C . LEU A 1 304 ? -15.340 1.257 22.137 1.00 97.75 304 LEU A C 1
ATOM 2431 O O . LEU A 1 304 ? -16.161 1.171 21.228 1.00 97.75 304 LEU A O 1
ATOM 2435 N N . GLU A 1 305 ? -14.161 0.633 22.097 1.00 97.31 305 GLU A N 1
ATOM 2436 C CA . GLU A 1 305 ? -13.762 -0.277 21.016 1.00 97.31 305 GLU A CA 1
ATOM 2437 C C . GLU A 1 305 ? -14.591 -1.568 20.991 1.00 97.31 305 GLU A C 1
ATOM 2439 O O . GLU A 1 305 ? -14.974 -2.017 19.911 1.00 97.31 305 GLU A O 1
ATOM 2444 N N . MET A 1 306 ? -14.916 -2.138 22.156 1.00 96.19 306 MET A N 1
ATOM 2445 C CA . MET A 1 306 ? -15.788 -3.313 22.276 1.00 96.19 306 MET A CA 1
ATOM 2446 C C . MET A 1 306 ? -17.218 -3.025 21.803 1.00 96.19 306 MET A C 1
ATOM 2448 O O . MET A 1 306 ? -17.850 -3.872 21.173 1.00 96.19 306 MET A O 1
ATOM 2452 N N . MET A 1 307 ? -17.726 -1.823 22.089 1.00 96.81 307 MET A N 1
ATOM 2453 C CA . MET A 1 307 ? -19.111 -1.428 21.801 1.00 96.81 307 MET A CA 1
ATOM 2454 C C . MET A 1 307 ? -19.277 -0.669 20.474 1.00 96.81 307 MET A C 1
ATOM 2456 O O . MET A 1 307 ? -20.404 -0.343 20.074 1.00 96.81 307 MET A O 1
ATOM 2460 N N . ALA A 1 308 ? -18.178 -0.352 19.784 1.00 97.12 308 ALA A N 1
ATOM 2461 C CA . ALA A 1 308 ? -18.216 0.332 18.499 1.00 97.12 308 ALA A CA 1
ATOM 2462 C C . ALA A 1 308 ? -18.839 -0.577 17.422 1.00 97.12 308 ALA A C 1
ATOM 2464 O O . ALA A 1 308 ? -18.395 -1.706 17.219 1.00 97.12 308 ALA A O 1
ATOM 2465 N N . PRO A 1 309 ? -19.851 -0.100 16.675 1.00 96.88 309 PRO A N 1
ATOM 2466 C CA . PRO A 1 309 ? -20.394 -0.852 15.552 1.00 96.88 309 PRO A CA 1
ATOM 2467 C C . PRO A 1 309 ? -19.359 -1.042 14.444 1.00 96.88 309 PRO A C 1
ATOM 2469 O O . PRO A 1 309 ? -18.510 -0.177 14.221 1.00 96.88 309 PRO A O 1
ATOM 2472 N N . LEU A 1 310 ? -19.522 -2.110 13.663 1.00 97.06 310 LEU A N 1
ATOM 2473 C CA . LEU A 1 310 ? -18.692 -2.370 12.488 1.00 97.06 310 LEU A CA 1
ATOM 2474 C C . LEU A 1 310 ? -18.648 -1.161 11.535 1.00 97.06 310 LEU A C 1
ATOM 2476 O O . LEU A 1 310 ? -19.667 -0.529 11.225 1.00 97.06 310 LEU A O 1
ATOM 2480 N N . GLY A 1 311 ? -17.445 -0.855 11.055 1.00 97.12 311 GLY A N 1
ATOM 2481 C CA . GLY A 1 311 ? -17.133 0.272 10.180 1.00 97.12 311 GLY A CA 1
ATOM 2482 C C . GLY A 1 311 ? -16.948 1.614 10.887 1.00 97.12 311 GLY A C 1
ATOM 2483 O O . GLY A 1 311 ? -16.840 2.630 10.195 1.00 97.12 311 GLY A O 1
ATOM 2484 N N . TYR A 1 312 ? -16.919 1.642 12.225 1.00 98.38 312 TYR A N 1
ATOM 2485 C CA . TYR A 1 312 ? -16.669 2.858 12.996 1.00 98.38 312 TYR A CA 1
ATOM 2486 C C . TYR A 1 312 ? -15.397 2.779 13.843 1.00 98.38 312 TYR A C 1
ATOM 2488 O O . TYR A 1 312 ? -15.112 1.768 14.475 1.00 98.38 312 TYR A O 1
ATOM 2496 N N . ARG A 1 313 ? -14.672 3.899 13.909 1.00 97.94 313 ARG A N 1
ATOM 2497 C CA . ARG A 1 313 ? -13.616 4.147 14.898 1.00 97.94 313 ARG A CA 1
ATOM 2498 C C . ARG A 1 313 ? -14.231 4.619 16.206 1.00 97.94 313 ARG A C 1
ATOM 2500 O O . ARG A 1 313 ? -14.972 5.605 16.217 1.00 97.94 313 ARG A O 1
ATOM 2507 N N . ALA A 1 314 ? -13.888 3.954 17.300 1.00 97.69 314 ALA A N 1
ATOM 2508 C CA . ALA A 1 314 ? -14.331 4.307 18.646 1.00 97.69 314 ALA A CA 1
ATOM 2509 C C . ALA A 1 314 ? -13.773 5.667 19.115 1.00 97.69 314 ALA A C 1
ATOM 2511 O O . ALA A 1 314 ? -14.506 6.522 19.623 1.00 97.69 314 ALA A O 1
ATOM 2512 N N . HIS A 1 315 ? -12.478 5.889 18.889 1.00 97.00 315 HIS A N 1
ATOM 2513 C CA . HIS A 1 315 ? -11.735 7.105 19.224 1.00 97.00 315 HIS A CA 1
ATOM 2514 C C . HIS A 1 315 ? -10.590 7.341 18.212 1.00 97.00 315 HIS A C 1
ATOM 2516 O O . HIS A 1 315 ? -10.316 6.467 17.389 1.00 97.00 315 HIS A O 1
ATOM 2522 N N . PRO A 1 316 ? -9.947 8.528 18.210 1.00 96.81 316 PRO A N 1
ATOM 2523 C CA . PRO A 1 316 ? -8.924 8.864 17.215 1.00 96.81 316 PRO A CA 1
ATOM 2524 C C . PRO A 1 316 ? -7.693 7.952 17.232 1.00 96.81 316 PRO A C 1
ATOM 2526 O O . PRO A 1 316 ? -7.122 7.716 16.178 1.00 96.81 316 PRO A O 1
ATOM 2529 N N . SER A 1 317 ? -7.320 7.417 18.398 1.00 95.75 317 SER A N 1
ATOM 2530 C CA . SER A 1 317 ? -6.177 6.504 18.553 1.00 95.75 317 SER A CA 1
ATOM 2531 C C . SER A 1 317 ? -6.458 5.053 18.143 1.00 95.75 317 SER A C 1
ATOM 2533 O O . SER A 1 317 ? -5.560 4.224 18.237 1.00 95.75 317 SER A O 1
ATOM 2535 N N . VAL A 1 318 ? -7.674 4.723 17.685 1.00 96.50 318 VAL A N 1
ATOM 2536 C CA . VAL A 1 318 ? -7.954 3.385 17.144 1.00 96.50 318 VAL A CA 1
ATOM 2537 C C . VAL A 1 318 ? -7.144 3.191 15.869 1.00 96.50 318 VAL A C 1
ATOM 2539 O O . VAL A 1 318 ? -7.347 3.918 14.895 1.00 96.50 318 VAL A O 1
ATOM 2542 N N . SER A 1 319 ? -6.294 2.167 15.855 1.00 96.62 319 SER A N 1
ATOM 2543 C CA . SER A 1 319 ? -5.504 1.765 14.689 1.00 96.62 319 SER A CA 1
ATOM 2544 C C . SER A 1 319 ? -6.058 0.536 13.967 1.00 96.62 319 SER A C 1
ATOM 2546 O O . SER A 1 319 ? -5.577 0.205 12.893 1.00 96.62 319 SER A O 1
ATOM 2548 N N . ARG A 1 320 ? -7.080 -0.143 14.501 1.00 96.56 320 ARG A N 1
ATOM 2549 C CA . ARG A 1 320 ? -7.665 -1.356 13.906 1.00 96.56 320 ARG A CA 1
ATOM 2550 C C . ARG A 1 320 ? -9.186 -1.284 13.922 1.00 96.56 320 ARG A C 1
ATOM 2552 O O . ARG A 1 320 ? -9.786 -1.051 14.965 1.00 96.56 320 ARG A O 1
ATOM 2559 N N . VAL A 1 321 ? -9.825 -1.500 12.774 1.00 97.12 321 VAL A N 1
ATOM 2560 C CA . VAL A 1 321 ? -11.291 -1.479 12.642 1.00 97.12 321 VAL A CA 1
ATOM 2561 C C . VAL A 1 321 ? -11.748 -2.633 11.762 1.00 97.12 321 VAL A C 1
ATOM 2563 O O . VAL A 1 321 ? -11.118 -2.946 10.758 1.00 97.12 321 VAL A O 1
ATOM 2566 N N . VAL A 1 322 ? -12.878 -3.245 12.109 1.00 96.88 322 VAL A N 1
ATOM 2567 C CA . VAL A 1 322 ? -13.571 -4.195 11.231 1.00 96.88 322 VAL A CA 1
ATOM 2568 C C . VAL A 1 322 ? -14.671 -3.445 10.490 1.00 96.88 322 VAL A C 1
ATOM 2570 O O . VAL A 1 322 ? -15.556 -2.858 11.115 1.00 96.88 322 VAL A O 1
ATOM 2573 N N . CYS A 1 323 ? -14.601 -3.422 9.163 1.00 96.75 323 CYS A N 1
ATOM 2574 C CA . CYS A 1 323 ? -15.572 -2.790 8.281 1.00 96.75 323 CYS A CA 1
ATOM 2575 C C . CYS A 1 323 ? -16.916 -3.537 8.271 1.00 96.75 323 CYS A C 1
ATOM 2577 O O . CYS A 1 323 ? -17.064 -4.634 8.808 1.00 96.75 323 CYS A O 1
ATOM 2579 N N . LYS A 1 324 ? -17.940 -2.923 7.666 1.00 95.75 324 LYS A N 1
ATOM 2580 C CA . LYS A 1 324 ? -19.301 -3.494 7.603 1.00 95.75 324 LYS A CA 1
ATOM 2581 C C . LYS A 1 324 ? -19.385 -4.803 6.815 1.00 95.75 324 LYS A C 1
ATOM 2583 O O . LYS A 1 324 ? -20.305 -5.577 7.039 1.00 95.75 324 LYS A O 1
ATOM 2588 N N . ASP A 1 325 ? -18.450 -5.016 5.900 1.00 95.50 325 ASP A N 1
ATOM 2589 C CA . ASP A 1 325 ? -18.276 -6.238 5.114 1.00 95.50 325 ASP A CA 1
ATOM 2590 C C . ASP A 1 325 ? -17.462 -7.312 5.860 1.00 95.50 325 ASP A C 1
ATOM 2592 O O . ASP A 1 325 ? -17.118 -8.337 5.283 1.00 95.50 325 ASP A O 1
ATOM 2596 N N . GLY A 1 326 ? -17.130 -7.081 7.136 1.00 95.75 326 GLY A N 1
ATOM 2597 C CA . GLY A 1 326 ? -16.325 -7.989 7.948 1.00 95.75 326 GLY A CA 1
ATOM 2598 C C . GLY A 1 326 ? -14.827 -7.925 7.652 1.00 95.75 326 GLY A C 1
ATOM 2599 O O . GLY A 1 326 ? -14.056 -8.612 8.320 1.00 95.75 326 GLY A O 1
ATOM 2600 N N . LYS A 1 327 ? -14.385 -7.097 6.695 1.00 96.62 327 LYS A N 1
ATOM 2601 C CA . LYS A 1 327 ? -12.963 -6.952 6.382 1.00 96.62 327 LYS A CA 1
ATOM 2602 C C . LYS A 1 327 ? -12.285 -6.063 7.406 1.00 96.62 327 LYS A C 1
ATOM 2604 O O . LYS A 1 327 ? -12.777 -4.998 7.768 1.00 96.62 327 LYS A O 1
ATOM 2609 N N . GLU A 1 328 ? -11.124 -6.494 7.858 1.00 97.00 328 GLU A N 1
ATOM 2610 C CA . GLU A 1 328 ? -10.297 -5.697 8.745 1.00 97.00 328 GLU A CA 1
ATOM 2611 C C . GLU A 1 328 ? -9.535 -4.624 7.968 1.00 97.00 328 GLU A C 1
ATOM 2613 O O . GLU A 1 328 ? -9.060 -4.866 6.856 1.00 97.00 328 GLU A O 1
ATOM 2618 N N . VAL A 1 329 ? -9.396 -3.449 8.572 1.00 97.81 329 VAL A N 1
ATOM 2619 C CA . VAL A 1 329 ? -8.521 -2.376 8.109 1.00 97.81 329 VAL A CA 1
ATOM 2620 C C . VAL A 1 329 ? -7.656 -1.880 9.263 1.00 97.81 329 VAL A C 1
ATOM 2622 O O . VAL A 1 329 ? -8.102 -1.845 10.417 1.00 97.81 329 VAL A O 1
ATOM 2625 N N . ARG A 1 330 ? -6.419 -1.493 8.952 1.00 97.56 330 ARG A N 1
ATOM 2626 C CA . ARG A 1 330 ? -5.435 -1.006 9.920 1.00 97.56 330 ARG A CA 1
ATOM 2627 C C . ARG A 1 330 ? -4.886 0.349 9.507 1.00 97.56 330 ARG A C 1
ATOM 2629 O O . ARG A 1 330 ? -4.612 0.562 8.330 1.00 97.56 330 ARG A O 1
ATOM 2636 N N . LEU A 1 331 ? -4.731 1.245 10.473 1.00 97.44 331 LEU A N 1
ATOM 2637 C CA . LEU A 1 331 ? -3.961 2.469 10.327 1.00 97.44 331 LEU A CA 1
ATOM 2638 C C . LEU A 1 331 ? -2.486 2.089 10.293 1.00 97.44 331 LEU A C 1
ATOM 2640 O O . LEU A 1 331 ? -1.988 1.443 11.214 1.00 97.44 331 LEU A O 1
ATOM 2644 N N . VAL A 1 332 ? -1.810 2.493 9.231 1.00 96.88 332 VAL A N 1
ATOM 2645 C CA . VAL A 1 332 ? -0.393 2.247 9.014 1.00 96.88 332 VAL A CA 1
ATOM 2646 C C . VAL A 1 332 ? 0.310 3.585 8.934 1.00 96.88 332 VAL A C 1
ATOM 2648 O O . VAL A 1 332 ? -0.149 4.497 8.246 1.00 96.88 332 VAL A O 1
ATOM 2651 N N . GLN A 1 333 ? 1.426 3.672 9.645 1.00 96.19 333 GLN A N 1
ATOM 2652 C CA . GLN A 1 333 ? 2.373 4.766 9.542 1.00 96.19 333 GLN A CA 1
ATOM 2653 C C . GLN A 1 333 ? 3.675 4.198 8.989 1.00 96.19 333 GLN A C 1
ATOM 2655 O O . GLN A 1 333 ? 4.191 3.197 9.485 1.00 96.19 333 GLN A O 1
ATOM 2660 N N . TRP A 1 334 ? 4.179 4.829 7.940 1.00 96.12 334 TRP A N 1
ATOM 2661 C CA . TRP A 1 334 ? 5.430 4.482 7.291 1.00 96.12 334 TRP A CA 1
ATOM 2662 C C . TRP A 1 334 ? 6.206 5.757 7.005 1.00 96.12 334 TRP A C 1
ATOM 2664 O O . TRP A 1 334 ? 5.640 6.778 6.607 1.00 96.12 334 TRP A O 1
ATOM 2674 N N . SER A 1 335 ? 7.509 5.712 7.233 1.00 95.50 335 SER A N 1
ATOM 2675 C CA . SER A 1 335 ? 8.404 6.818 6.930 1.00 95.50 335 SER A CA 1
ATOM 2676 C C . SER A 1 335 ? 9.743 6.266 6.492 1.00 95.50 335 SER A C 1
ATOM 2678 O O . SER A 1 335 ? 10.325 5.440 7.198 1.00 95.50 335 SER A O 1
ATOM 2680 N N . LYS A 1 336 ? 10.235 6.744 5.356 1.00 95.69 336 LYS A N 1
ATOM 2681 C CA . LYS A 1 336 ? 11.569 6.441 4.854 1.00 95.69 336 LYS A CA 1
ATOM 2682 C C . LYS A 1 336 ? 12.090 7.685 4.149 1.00 95.69 336 LYS A C 1
ATOM 2684 O O . LYS A 1 336 ? 11.377 8.282 3.344 1.00 95.69 336 LYS A O 1
ATOM 2689 N N . ASP A 1 337 ? 13.309 8.086 4.491 1.00 94.12 337 ASP A N 1
ATOM 2690 C CA . ASP A 1 337 ? 13.921 9.329 4.020 1.00 94.12 337 ASP A CA 1
ATOM 2691 C C . ASP A 1 337 ? 13.024 10.551 4.327 1.00 94.12 337 ASP A C 1
ATOM 2693 O O . ASP A 1 337 ? 12.648 10.768 5.481 1.00 94.12 337 ASP A O 1
ATOM 2697 N N . HIS A 1 338 ? 12.662 11.351 3.322 1.00 94.38 338 HIS A N 1
ATOM 2698 C CA . HIS A 1 338 ? 11.755 12.504 3.441 1.00 94.38 338 HIS A CA 1
ATOM 2699 C C . HIS A 1 338 ? 10.277 12.156 3.216 1.00 94.38 338 HIS A C 1
ATOM 2701 O O . HIS A 1 338 ? 9.419 13.035 3.327 1.00 94.38 338 HIS A O 1
ATOM 2707 N N . LEU A 1 339 ? 9.960 10.901 2.891 1.00 95.94 339 LEU A N 1
ATOM 2708 C CA . LEU A 1 339 ? 8.607 10.475 2.554 1.00 95.94 339 LEU A CA 1
ATOM 2709 C C . LEU A 1 339 ? 7.890 9.900 3.773 1.00 95.94 339 LEU A C 1
ATOM 2711 O O . LEU A 1 339 ? 8.421 9.077 4.519 1.00 95.94 339 LEU A O 1
ATOM 2715 N N . HIS A 1 340 ? 6.640 10.329 3.950 1.00 96.94 340 HIS A N 1
ATOM 2716 C CA . HIS A 1 340 ? 5.760 9.872 5.017 1.00 96.94 340 HIS A CA 1
ATOM 2717 C C . HIS A 1 340 ? 4.407 9.437 4.451 1.00 96.94 340 HIS A C 1
ATOM 2719 O O . HIS A 1 340 ? 3.787 10.131 3.636 1.00 96.94 340 HIS A O 1
ATOM 2725 N N . PHE A 1 341 ? 3.945 8.280 4.911 1.00 97.44 341 PHE A N 1
ATOM 2726 C CA . PHE A 1 341 ? 2.619 7.750 4.656 1.00 97.44 341 PHE A CA 1
ATOM 2727 C C . PHE A 1 341 ? 1.922 7.491 5.991 1.00 97.44 341 PHE A C 1
ATOM 2729 O O . PHE A 1 341 ? 2.426 6.763 6.842 1.00 97.44 341 PHE A O 1
ATOM 2736 N N . GLU A 1 342 ? 0.734 8.064 6.139 1.00 97.44 342 GLU A N 1
ATOM 2737 C CA . GLU A 1 342 ? -0.219 7.725 7.186 1.00 97.44 342 GLU A CA 1
ATOM 2738 C C . GLU A 1 342 ? -1.562 7.477 6.504 1.00 97.44 342 GLU A C 1
ATOM 2740 O O . GLU A 1 342 ? -2.128 8.378 5.880 1.00 97.44 342 GLU A O 1
ATOM 2745 N N . GLY A 1 343 ? -2.049 6.242 6.582 1.00 97.62 343 GLY A N 1
ATOM 2746 C CA . GLY A 1 343 ? -3.240 5.832 5.851 1.00 97.62 343 GLY A CA 1
ATOM 2747 C C . GLY A 1 343 ? -3.802 4.508 6.342 1.00 97.62 343 GLY A C 1
ATOM 2748 O O . GLY A 1 343 ? -3.171 3.779 7.107 1.00 97.62 343 GLY A O 1
ATOM 2749 N N . TRP A 1 344 ? -5.025 4.199 5.921 1.00 98.12 344 TRP A N 1
ATOM 2750 C CA . TRP A 1 344 ? -5.672 2.936 6.262 1.00 98.12 344 TRP A CA 1
ATOM 2751 C C . TRP A 1 344 ? -5.424 1.919 5.159 1.00 98.12 344 TRP A C 1
ATOM 2753 O O . TRP A 1 344 ? -5.659 2.211 3.990 1.00 98.12 344 TRP A O 1
ATOM 2763 N N . LEU A 1 345 ? -5.002 0.712 5.526 1.00 97.56 345 LEU A N 1
ATOM 2764 C CA . LEU A 1 345 ? -4.823 -0.411 4.608 1.00 97.56 345 LEU A CA 1
ATOM 2765 C C . LEU A 1 345 ? -5.776 -1.549 4.966 1.00 97.56 345 LEU A C 1
ATOM 2767 O O . LEU A 1 345 ? -6.128 -1.743 6.130 1.00 97.56 345 LEU A O 1
ATOM 2771 N N . SER A 1 346 ? -6.184 -2.332 3.966 1.00 97.06 346 SER A N 1
ATOM 2772 C CA . SER A 1 346 ? -6.895 -3.590 4.219 1.00 97.06 346 SER A CA 1
ATOM 2773 C C . SER A 1 346 ? -5.989 -4.584 4.952 1.00 97.06 346 SER A C 1
ATOM 2775 O O . SER A 1 346 ? -4.780 -4.593 4.729 1.00 97.06 346 SER A O 1
ATOM 2777 N N . GLY A 1 347 ? -6.563 -5.459 5.781 1.00 95.31 347 GLY A N 1
ATOM 2778 C CA . GLY A 1 347 ? -5.806 -6.490 6.495 1.00 95.31 347 GLY A CA 1
ATOM 2779 C C . GLY A 1 347 ? -4.979 -7.361 5.545 1.00 95.31 347 GLY A C 1
ATOM 2780 O O . GLY A 1 347 ? -3.808 -7.601 5.800 1.00 95.31 347 GLY A O 1
ATOM 2781 N N . ARG A 1 348 ? -5.537 -7.729 4.380 1.00 94.19 348 ARG A N 1
ATOM 2782 C CA . ARG A 1 348 ? -4.812 -8.488 3.344 1.00 94.19 348 ARG A CA 1
ATOM 2783 C C . ARG A 1 348 ? -3.565 -7.749 2.851 1.00 94.19 348 ARG A C 1
ATOM 2785 O O . ARG A 1 348 ? -2.521 -8.373 2.699 1.00 94.19 348 ARG A O 1
ATOM 2792 N N . HIS A 1 349 ? -3.673 -6.449 2.574 1.00 94.19 349 HIS A N 1
ATOM 2793 C CA . HIS A 1 349 ? -2.527 -5.661 2.116 1.00 94.19 349 HIS A CA 1
ATOM 2794 C C . HIS A 1 349 ? -1.511 -5.430 3.233 1.00 94.19 349 HIS A C 1
ATOM 2796 O O . HIS A 1 349 ? -0.316 -5.530 2.985 1.00 94.19 349 HIS A O 1
ATOM 2802 N N . TYR A 1 350 ? -1.975 -5.173 4.458 1.00 95.06 350 TYR A N 1
ATOM 2803 C CA . TYR A 1 350 ? -1.100 -5.023 5.615 1.00 95.06 350 TYR A CA 1
ATOM 2804 C C . TYR A 1 350 ? -0.235 -6.273 5.827 1.00 95.06 350 TYR A C 1
ATOM 2806 O O . TYR A 1 350 ? 0.980 -6.143 5.894 1.00 95.06 350 TYR A O 1
ATOM 2814 N N . GLU A 1 351 ? -0.823 -7.474 5.846 1.00 93.38 351 GLU A N 1
ATOM 2815 C CA . GLU A 1 351 ? -0.061 -8.714 6.069 1.00 93.38 351 GLU A CA 1
ATOM 2816 C C . GLU A 1 351 ? 0.976 -8.973 4.966 1.00 93.38 351 GLU A C 1
ATOM 2818 O O . GLU A 1 351 ? 2.109 -9.344 5.262 1.00 93.38 351 GLU A O 1
ATOM 2823 N N . LYS A 1 352 ? 0.626 -8.716 3.697 1.00 90.69 352 LYS A N 1
ATOM 2824 C CA . LYS A 1 352 ? 1.569 -8.843 2.572 1.00 90.69 352 LYS A CA 1
ATOM 2825 C C . LYS A 1 352 ? 2.761 -7.892 2.704 1.00 90.69 352 LYS A C 1
ATOM 2827 O O . LYS A 1 352 ? 3.887 -8.261 2.396 1.00 90.69 352 LYS A O 1
ATOM 2832 N N . LEU A 1 353 ? 2.504 -6.663 3.141 1.00 91.00 353 LEU A N 1
ATOM 2833 C CA . LEU A 1 353 ? 3.478 -5.576 3.105 1.00 91.00 353 LEU A CA 1
ATOM 2834 C C . LEU A 1 353 ? 4.244 -5.390 4.422 1.00 91.00 353 LEU A C 1
ATOM 2836 O O . LEU A 1 353 ? 5.277 -4.723 4.439 1.00 91.00 353 LEU A O 1
ATOM 2840 N N . LYS A 1 354 ? 3.776 -6.000 5.517 1.00 92.69 354 LYS A N 1
ATOM 2841 C CA . LYS A 1 354 ? 4.390 -5.905 6.848 1.00 92.69 354 LYS A CA 1
ATOM 2842 C C . LYS A 1 354 ? 5.855 -6.337 6.835 1.00 92.69 354 LYS A C 1
ATOM 2844 O O . LYS A 1 354 ? 6.681 -5.641 7.417 1.00 92.69 354 LYS A O 1
ATOM 2849 N N . ALA A 1 355 ? 6.179 -7.439 6.156 1.00 88.88 355 ALA A N 1
ATOM 2850 C CA . ALA A 1 355 ? 7.555 -7.927 6.055 1.00 88.88 355 ALA A CA 1
ATOM 2851 C C . ALA A 1 355 ? 8.445 -6.982 5.231 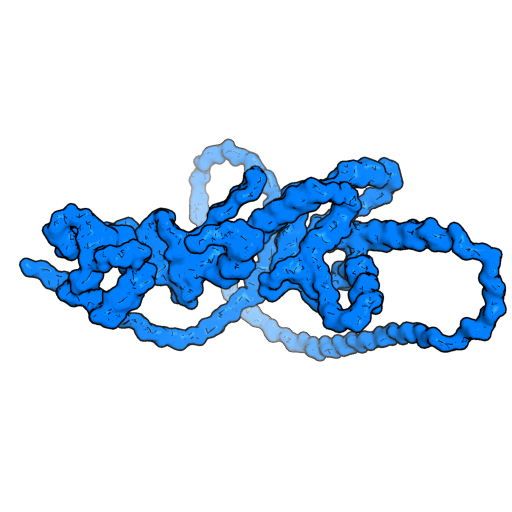1.00 88.88 355 ALA A C 1
ATOM 2853 O O . ALA A 1 355 ? 9.577 -6.711 5.618 1.00 88.88 355 ALA A O 1
ATOM 2854 N N . THR A 1 356 ? 7.918 -6.448 4.126 1.00 88.56 356 THR A N 1
ATOM 2855 C CA . THR A 1 356 ? 8.659 -5.570 3.210 1.00 88.56 356 THR A CA 1
ATOM 2856 C C . THR A 1 356 ? 8.951 -4.201 3.818 1.00 88.56 356 THR A C 1
ATOM 2858 O O . THR A 1 356 ? 10.052 -3.683 3.655 1.00 88.56 356 THR A O 1
ATOM 2861 N N . TYR A 1 357 ? 7.987 -3.611 4.530 1.00 89.75 357 TYR A N 1
ATOM 2862 C CA . TYR A 1 357 ? 8.103 -2.248 5.062 1.00 89.75 357 TYR A CA 1
ATOM 2863 C C . TYR A 1 357 ? 8.377 -2.176 6.565 1.00 89.75 357 TYR A C 1
ATOM 2865 O O . TYR A 1 357 ? 8.498 -1.076 7.101 1.00 89.75 357 TYR A O 1
ATOM 2873 N N . GLY A 1 358 ? 8.467 -3.320 7.249 1.00 89.94 358 GLY A N 1
ATOM 2874 C CA . GLY A 1 358 ? 8.747 -3.379 8.682 1.00 89.94 358 GLY A CA 1
ATOM 2875 C C . GLY A 1 358 ? 7.659 -2.727 9.536 1.00 89.94 358 GLY A C 1
ATOM 2876 O O . GLY A 1 358 ? 7.975 -2.038 10.505 1.00 89.94 358 GLY A O 1
ATOM 2877 N N . PHE A 1 359 ? 6.382 -2.894 9.173 1.00 87.25 359 PHE A N 1
ATOM 2878 C CA . PHE A 1 359 ? 5.293 -2.325 9.970 1.00 87.25 359 PHE A CA 1
ATOM 2879 C C . PHE A 1 359 ? 5.282 -2.928 11.385 1.00 87.25 359 PHE A C 1
ATOM 2881 O O . PHE A 1 359 ? 5.420 -4.149 11.518 1.00 87.25 359 PHE A O 1
ATOM 2888 N N . PRO A 1 360 ? 5.090 -2.108 12.436 1.00 82.12 360 PRO A N 1
ATOM 2889 C CA . PRO A 1 360 ? 4.972 -2.613 13.800 1.00 82.12 360 PRO A CA 1
ATOM 2890 C C . PRO A 1 360 ? 3.749 -3.532 13.932 1.00 82.12 360 PRO A C 1
ATOM 2892 O O . PRO A 1 360 ? 2.766 -3.366 13.199 1.00 82.12 360 PRO A O 1
ATOM 2895 N N . GLU A 1 361 ? 3.842 -4.511 14.840 1.00 74.12 361 GLU A N 1
ATOM 2896 C CA . GLU A 1 361 ? 2.773 -5.490 15.113 1.00 74.12 361 GLU A CA 1
ATOM 2897 C C . GLU A 1 361 ? 1.515 -4.888 15.745 1.00 74.12 361 GLU A C 1
ATOM 2899 O O . GLU A 1 361 ? 1.639 -3.991 16.613 1.00 74.12 361 GLU A O 1
#

Secondary structure (DSSP, 8-state):
------TTSS--PPPP------TT---------------------------------------------------PPP-------------SSHHHHHHHHHHHHHHHHHHHHHHHHH-PPP---HHHHHHHHHHTSS--HHHHHHHHHHHHHH-SS-SSEEEHHHHHHHHTTSHHHHHHHHHHHHHHSGGGGTS-S----EEEHHHHHHHHSTT--HHHHHHHHHHHHHHHHHHTPBPPPEEPPHHHHHHHHHHHHHH-TT-SSEEEGGGGTTTTS--HHHHHHHHHHH-TT--SEEEHHHHHHHHPPTTEESSTT--EEE-TTS-EEEEEEEEETTEEEEEEEEHHHHHHHHHHHT---